Protein AF-A0A1H3Z0U6-F1 (afdb_monomer)

Structure (mmCIF, N/CA/C/O backbone):
data_AF-A0A1H3Z0U6-F1
#
_entry.id   AF-A0A1H3Z0U6-F1
#
loop_
_atom_site.group_PDB
_atom_site.id
_atom_site.type_symbol
_atom_site.label_atom_id
_atom_site.label_alt_id
_atom_site.label_comp_id
_atom_site.label_asym_id
_atom_site.label_entity_id
_atom_site.label_seq_id
_atom_site.pdbx_PDB_ins_code
_atom_site.Cartn_x
_atom_site.Cartn_y
_atom_site.Cartn_z
_atom_site.occupancy
_atom_site.B_iso_or_equiv
_atom_site.auth_seq_id
_atom_site.auth_comp_id
_atom_site.auth_asym_id
_atom_site.auth_atom_id
_atom_site.pdbx_PDB_model_num
ATOM 1 N N . MET A 1 1 ? -14.522 -17.507 18.746 1.00 57.28 1 MET A N 1
ATOM 2 C CA . MET A 1 1 ? -13.670 -16.843 17.729 1.00 57.28 1 MET A CA 1
ATOM 3 C C . MET A 1 1 ? -12.389 -16.374 18.392 1.00 57.28 1 MET A C 1
ATOM 5 O O . MET A 1 1 ? -12.486 -15.753 19.445 1.00 57.28 1 MET A O 1
ATOM 9 N N . SER A 1 2 ? -11.217 -16.691 17.831 1.00 81.62 2 SER A N 1
ATOM 10 C CA . SER A 1 2 ? -9.934 -16.245 18.397 1.00 81.62 2 SER A CA 1
ATOM 11 C C . SER A 1 2 ? -9.850 -14.711 18.426 1.00 81.62 2 SER A C 1
ATOM 13 O O . SER A 1 2 ? -10.485 -14.040 17.610 1.00 81.62 2 SER A O 1
ATOM 15 N N . ALA A 1 3 ? -9.064 -14.151 19.353 1.00 84.81 3 ALA A N 1
ATOM 16 C CA . ALA A 1 3 ? -8.846 -12.702 19.468 1.00 84.81 3 ALA A CA 1
ATOM 17 C C . ALA A 1 3 ? -8.378 -12.065 18.143 1.00 84.81 3 ALA A C 1
ATOM 19 O O . ALA A 1 3 ? -8.681 -10.911 17.857 1.00 84.81 3 ALA A O 1
ATOM 20 N N . PHE A 1 4 ? -7.697 -12.848 17.304 1.00 85.94 4 PHE A N 1
ATOM 21 C CA . PHE A 1 4 ? -7.259 -12.446 15.975 1.00 85.94 4 PHE A CA 1
ATOM 22 C C . PHE A 1 4 ? -8.421 -12.163 15.012 1.00 85.94 4 PHE A C 1
ATOM 24 O O . PHE A 1 4 ? -8.450 -11.096 14.408 1.00 85.94 4 PHE A O 1
ATOM 31 N N . VAL A 1 5 ? -9.406 -13.067 14.904 1.00 88.50 5 VAL A N 1
ATOM 32 C CA . VAL A 1 5 ? -10.572 -12.874 14.014 1.00 88.50 5 VAL A CA 1
ATOM 33 C C . VAL A 1 5 ? -11.355 -11.627 14.428 1.00 88.50 5 VAL A C 1
ATOM 35 O O . VAL A 1 5 ? -11.662 -10.784 13.591 1.00 88.50 5 VAL A O 1
ATOM 38 N N . GLN A 1 6 ? -11.568 -11.446 15.736 1.00 91.56 6 GLN A N 1
ATOM 39 C CA . GLN A 1 6 ? -12.204 -10.239 16.276 1.00 91.56 6 GLN A CA 1
ATOM 40 C C . GLN A 1 6 ? -11.393 -8.971 15.963 1.00 91.56 6 GLN A C 1
ATOM 42 O O . GLN A 1 6 ? -11.965 -7.919 15.689 1.00 91.56 6 GLN A O 1
ATOM 47 N N . GLY A 1 7 ? -10.060 -9.066 15.970 1.00 94.69 7 GLY A N 1
ATOM 48 C CA . GLY A 1 7 ? -9.168 -7.981 15.568 1.00 94.69 7 GLY A CA 1
ATOM 49 C C . GLY A 1 7 ? -9.350 -7.569 14.105 1.00 94.69 7 GLY A C 1
ATOM 50 O O . GLY A 1 7 ? -9.411 -6.374 13.817 1.00 94.69 7 GLY A O 1
ATOM 51 N N . VAL A 1 8 ? -9.499 -8.537 13.192 1.00 95.31 8 VAL A N 1
ATOM 52 C CA . VAL A 1 8 ? -9.777 -8.278 11.768 1.00 95.31 8 VAL A CA 1
ATOM 53 C C . VAL A 1 8 ? -11.141 -7.605 11.593 1.00 95.31 8 VAL A C 1
ATOM 55 O O . VAL A 1 8 ? -11.238 -6.583 10.912 1.00 95.31 8 VAL A O 1
ATOM 58 N N . ASP A 1 9 ? -12.189 -8.106 12.248 1.00 94.62 9 ASP A N 1
ATOM 59 C CA . ASP A 1 9 ? -13.529 -7.514 12.143 1.00 94.62 9 ASP A CA 1
ATOM 60 C C . ASP A 1 9 ? -13.587 -6.105 12.745 1.00 94.62 9 ASP A C 1
ATOM 62 O O . ASP A 1 9 ? -14.192 -5.195 12.164 1.00 94.62 9 ASP A O 1
ATOM 66 N N . ARG A 1 10 ? -12.876 -5.876 13.858 1.00 96.94 10 ARG A N 1
ATOM 67 C CA . ARG A 1 10 ? -12.707 -4.536 14.431 1.00 96.94 10 ARG A CA 1
ATOM 68 C C . ARG A 1 10 ? -11.989 -3.611 13.454 1.00 96.94 10 ARG A C 1
ATOM 70 O O . ARG A 1 10 ? -12.453 -2.493 13.246 1.00 96.94 10 ARG A O 1
ATOM 77 N N . PHE A 1 11 ? -10.905 -4.063 12.824 1.00 97.88 11 PHE A N 1
ATOM 78 C CA . PHE A 1 11 ? -10.184 -3.279 11.820 1.00 97.88 11 PHE A CA 1
ATOM 79 C C . PHE A 1 11 ? -11.102 -2.846 10.666 1.00 97.88 11 PHE A C 1
ATOM 81 O O . PHE A 1 11 ? -11.175 -1.657 10.352 1.00 97.88 11 PHE A O 1
ATOM 88 N N . TYR A 1 12 ? -11.858 -3.772 10.070 1.00 97.75 12 TYR A N 1
ATOM 89 C CA . TYR A 1 12 ? -12.773 -3.425 8.977 1.00 97.75 12 TYR A CA 1
ATOM 90 C C . TYR A 1 12 ? -13.941 -2.542 9.428 1.00 97.75 12 TYR A C 1
ATOM 92 O O . TYR A 1 12 ? -14.348 -1.661 8.674 1.00 97.75 12 TYR A O 1
ATOM 100 N N . SER A 1 13 ? -14.424 -2.688 10.663 1.00 97.62 13 SER A N 1
ATOM 101 C CA . SER A 1 13 ? -15.422 -1.769 11.232 1.00 97.62 13 SER A CA 1
ATOM 102 C C . SER A 1 13 ? -14.883 -0.335 11.345 1.00 97.62 13 SER A C 1
ATOM 104 O O . SER A 1 13 ? -15.598 0.629 11.058 1.00 97.62 13 SER A O 1
ATOM 106 N N . LEU A 1 14 ? -13.603 -0.168 11.701 1.00 98.38 14 LEU A N 1
ATOM 107 C CA . LEU A 1 14 ? -12.944 1.143 11.707 1.00 98.38 14 LEU A CA 1
ATOM 108 C C . LEU A 1 14 ? -12.810 1.718 10.292 1.00 98.38 14 LEU A C 1
ATOM 110 O O . LEU A 1 14 ? -13.073 2.903 10.088 1.00 98.38 14 LEU A O 1
ATOM 114 N N . LEU A 1 15 ? -12.462 0.892 9.302 1.00 97.88 15 LEU A N 1
ATOM 115 C CA . LEU A 1 15 ? -12.400 1.332 7.906 1.00 97.88 15 LEU A CA 1
ATOM 116 C C . LEU A 1 15 ? -13.773 1.688 7.331 1.00 97.88 15 LEU A C 1
ATOM 118 O O . LEU A 1 15 ? -13.874 2.647 6.570 1.00 97.88 15 LEU A O 1
ATOM 122 N N . ALA A 1 16 ? -14.830 0.972 7.717 1.00 97.12 16 ALA A N 1
ATOM 123 C CA . ALA A 1 16 ? -16.195 1.312 7.337 1.00 97.12 16 ALA A CA 1
ATOM 124 C C . ALA A 1 16 ? -16.569 2.706 7.865 1.00 97.12 16 ALA A C 1
ATOM 126 O O . ALA A 1 16 ? -17.015 3.552 7.092 1.00 97.12 16 ALA A O 1
ATOM 127 N N . ARG A 1 17 ? -16.274 2.999 9.141 1.00 96.88 17 ARG A N 1
ATOM 128 C CA . ARG A 1 17 ? -16.434 4.350 9.715 1.00 96.88 17 ARG A CA 1
ATOM 129 C C . ARG A 1 17 ? -15.619 5.391 8.948 1.00 96.88 17 ARG A C 1
ATOM 131 O O . ARG A 1 17 ? -16.163 6.436 8.596 1.00 96.88 17 ARG A O 1
ATOM 138 N N . LEU A 1 18 ? -14.347 5.105 8.664 1.00 95.88 18 LEU A N 1
ATOM 139 C CA . LEU A 1 18 ? -13.466 5.995 7.903 1.00 95.88 18 LEU A CA 1
ATOM 140 C C . LEU A 1 18 ? -14.026 6.290 6.506 1.00 95.88 18 LEU A C 1
ATOM 142 O O . LEU A 1 18 ? -14.014 7.437 6.084 1.00 95.88 18 LEU A O 1
ATOM 146 N N . SER A 1 19 ? -14.575 5.288 5.817 1.00 95.19 19 SER A N 1
ATOM 147 C CA . SER A 1 19 ? -15.094 5.423 4.449 1.00 95.19 19 SER A CA 1
ATOM 148 C C . SER A 1 19 ? -16.272 6.391 4.302 1.00 95.19 19 SER A C 1
ATOM 150 O O . SER A 1 19 ? -16.557 6.830 3.193 1.00 95.19 19 SER A O 1
ATOM 152 N N . THR A 1 20 ? -16.934 6.743 5.410 1.00 94.00 20 THR A N 1
ATOM 153 C CA . THR A 1 20 ? -18.032 7.723 5.418 1.00 94.00 20 THR A CA 1
ATOM 154 C C . THR A 1 20 ? -17.559 9.174 5.335 1.00 94.00 20 THR A C 1
ATOM 156 O O . THR A 1 20 ? -18.377 10.049 5.064 1.00 94.00 20 THR A O 1
ATOM 159 N N . ALA A 1 21 ? -16.270 9.445 5.565 1.00 90.88 21 ALA A N 1
ATOM 160 C CA . ALA A 1 21 ? -15.731 10.799 5.474 1.00 90.88 21 ALA A CA 1
ATOM 161 C C . ALA A 1 21 ? -15.499 11.243 4.016 1.00 90.88 21 ALA A C 1
ATOM 163 O O . ALA A 1 21 ? -15.208 10.412 3.146 1.00 90.88 21 ALA A O 1
ATOM 164 N N . PRO A 1 22 ? -15.584 12.552 3.717 1.00 86.56 22 PRO A N 1
ATOM 165 C CA . PRO A 1 22 ? -15.329 13.081 2.384 1.00 86.56 22 PRO A CA 1
ATOM 166 C C . PRO A 1 22 ? -13.931 12.722 1.862 1.00 86.56 22 PRO A C 1
ATOM 168 O O . PRO A 1 22 ? -12.934 12.740 2.581 1.00 86.56 22 PRO A O 1
ATOM 171 N N . GLY A 1 23 ? -13.841 12.403 0.570 1.00 87.62 23 GLY A N 1
ATOM 172 C CA . GLY A 1 23 ? -12.563 12.100 -0.088 1.00 87.62 23 GLY A CA 1
ATOM 173 C C . GLY A 1 23 ? -12.001 10.705 0.185 1.00 87.62 23 GLY A C 1
ATOM 174 O O . GLY A 1 23 ? -10.919 10.375 -0.308 1.00 87.62 23 GLY A O 1
ATOM 175 N N . GLN A 1 24 ? -12.729 9.878 0.932 1.00 93.56 24 GLN A N 1
ATOM 176 C CA . GLN A 1 24 ? -12.386 8.488 1.206 1.00 93.56 24 GLN A CA 1
ATOM 177 C C . GLN A 1 24 ? -12.965 7.556 0.135 1.00 93.56 24 GLN A C 1
ATOM 179 O O . GLN A 1 24 ? -13.996 7.831 -0.476 1.00 93.56 24 GLN A O 1
ATOM 184 N N . GLY A 1 25 ? -12.281 6.442 -0.131 1.00 93.94 25 GLY A N 1
ATOM 185 C CA . GLY A 1 25 ? -12.789 5.371 -0.995 1.00 93.94 25 GLY A CA 1
ATOM 186 C C . GLY A 1 25 ? -12.836 5.719 -2.487 1.00 93.94 25 GLY A C 1
ATOM 187 O O . GLY A 1 25 ? -13.372 4.946 -3.282 1.00 93.94 25 GLY A O 1
ATOM 188 N N . LEU A 1 26 ? -12.259 6.852 -2.891 1.00 93.88 26 LEU A N 1
ATOM 189 C CA . LEU A 1 26 ? -12.164 7.260 -4.291 1.00 93.88 26 LEU A CA 1
ATOM 190 C C . LEU A 1 26 ? -11.116 6.444 -5.034 1.00 93.88 26 LEU A C 1
ATOM 192 O O . LEU A 1 26 ? -10.138 5.974 -4.443 1.00 93.88 26 LEU A O 1
ATOM 196 N N . ARG A 1 27 ? -11.280 6.324 -6.356 1.00 95.75 27 ARG A N 1
ATOM 197 C CA . ARG A 1 27 ? -10.224 5.760 -7.201 1.00 95.75 27 ARG A CA 1
ATOM 198 C C . ARG A 1 27 ? -8.988 6.644 -7.107 1.00 95.75 27 ARG A C 1
ATOM 200 O O . ARG A 1 27 ? -9.104 7.870 -7.133 1.00 95.75 27 ARG A O 1
ATOM 207 N N . LEU A 1 28 ? -7.799 6.048 -7.076 1.00 94.94 28 LEU A N 1
ATOM 208 C CA . LEU A 1 28 ? -6.553 6.806 -6.937 1.00 94.94 28 LEU A CA 1
ATOM 209 C C . LEU A 1 28 ? -6.411 7.900 -8.004 1.00 94.94 28 LEU A C 1
ATOM 211 O O . LEU A 1 28 ? -5.954 9.003 -7.703 1.00 94.94 28 LEU A O 1
ATOM 215 N N . ARG A 1 29 ? -6.847 7.622 -9.240 1.00 93.00 29 ARG A N 1
ATOM 216 C CA . ARG A 1 29 ? -6.823 8.602 -10.337 1.00 93.00 29 ARG A CA 1
ATOM 217 C C . ARG A 1 29 ? -7.689 9.843 -10.086 1.00 93.00 29 ARG A C 1
ATOM 219 O O . ARG A 1 29 ? -7.383 10.893 -10.625 1.00 93.00 29 ARG A O 1
ATOM 226 N N . GLN A 1 30 ? -8.729 9.729 -9.260 1.00 90.88 30 GLN A N 1
ATOM 227 C CA . GLN A 1 30 ? -9.663 10.813 -8.928 1.00 90.88 30 GLN A CA 1
ATOM 228 C C . GLN A 1 30 ? -9.224 11.610 -7.690 1.00 90.88 30 GLN A C 1
ATOM 230 O O . GLN A 1 30 ? -9.762 12.681 -7.421 1.00 90.88 30 GLN A O 1
ATOM 235 N N . LEU A 1 31 ? -8.256 11.097 -6.921 1.00 82.12 31 LEU A N 1
ATOM 236 C CA . LEU A 1 31 ? -7.893 11.652 -5.617 1.00 82.12 31 LEU A CA 1
ATOM 237 C C . LEU A 1 31 ? -7.212 13.026 -5.722 1.00 82.12 31 LEU A C 1
ATOM 239 O O . LEU A 1 31 ? -7.485 13.913 -4.919 1.00 82.12 31 LEU A O 1
ATOM 243 N N . LYS A 1 32 ? -6.341 13.219 -6.723 1.00 65.25 32 LYS A N 1
ATOM 244 C CA . LYS A 1 32 ? -5.561 14.462 -6.892 1.00 65.25 32 LYS A CA 1
ATOM 245 C C . LYS A 1 32 ? -6.400 15.680 -7.270 1.00 65.25 32 LYS A C 1
ATOM 247 O O . LYS A 1 32 ? -5.943 16.798 -7.078 1.00 65.25 32 LYS A O 1
ATOM 252 N N . GLU A 1 33 ? -7.579 15.468 -7.836 1.00 63.22 33 GLU A N 1
ATOM 253 C CA . GLU A 1 33 ? -8.380 16.548 -8.415 1.00 63.22 33 GLU A CA 1
ATOM 254 C C . GLU A 1 33 ? -9.391 17.130 -7.425 1.00 63.22 33 GLU A C 1
ATOM 256 O O . GLU A 1 33 ? -9.976 18.170 -7.707 1.00 63.22 33 GLU A O 1
ATOM 261 N N . ARG A 1 34 ? -9.627 16.466 -6.284 1.00 61.47 34 ARG A N 1
ATOM 262 C CA . ARG A 1 34 ? -10.831 16.727 -5.483 1.00 61.47 34 ARG A CA 1
ATOM 263 C C . ARG A 1 34 ? -10.606 16.985 -3.991 1.00 61.47 34 ARG A C 1
ATOM 265 O O . ARG A 1 34 ? -11.519 17.504 -3.364 1.00 61.47 34 ARG A O 1
ATOM 272 N N . PHE A 1 35 ? -9.447 16.642 -3.412 1.00 68.50 35 PHE A N 1
ATOM 273 C CA . PHE A 1 35 ? -9.266 16.686 -1.951 1.00 68.50 35 PHE A CA 1
ATOM 274 C C . PHE A 1 35 ? -7.868 17.116 -1.502 1.00 68.50 35 PHE A C 1
ATOM 276 O O . PHE A 1 35 ? -6.858 16.801 -2.136 1.00 68.50 35 PHE A O 1
ATOM 283 N N . VAL A 1 36 ? -7.814 17.786 -0.347 1.00 79.88 36 VAL A N 1
ATOM 284 C CA . VAL A 1 36 ? -6.571 18.074 0.374 1.00 79.88 36 VAL A CA 1
ATOM 285 C C . VAL A 1 36 ? -6.246 16.876 1.260 1.00 79.88 36 VAL A C 1
ATOM 287 O O . VAL A 1 36 ? -6.923 16.617 2.248 1.00 79.88 36 VAL A O 1
ATOM 290 N N . LEU A 1 37 ? -5.210 16.125 0.893 1.00 89.19 37 LEU A N 1
ATOM 291 C CA . LEU A 1 37 ? -4.715 15.016 1.708 1.00 89.19 37 LEU A CA 1
ATOM 292 C C . LEU A 1 37 ? -3.920 15.533 2.913 1.00 89.19 37 LEU A C 1
ATOM 294 O O . LEU A 1 37 ? -3.202 16.532 2.780 1.00 89.19 37 LEU A O 1
ATOM 298 N N . PRO A 1 38 ? -3.931 14.818 4.052 1.00 91.44 38 PRO A N 1
ATOM 299 C CA . PRO A 1 38 ? -3.072 15.161 5.172 1.00 91.44 38 PRO A CA 1
ATOM 300 C C . PRO A 1 38 ? -1.603 15.055 4.756 1.00 91.44 38 PRO A C 1
ATOM 302 O O . PRO A 1 38 ? -1.220 14.270 3.881 1.00 91.44 38 PRO A O 1
ATOM 305 N N . ARG A 1 39 ? -0.734 15.823 5.420 1.00 91.56 39 ARG A N 1
ATOM 306 C CA . ARG A 1 39 ? 0.712 15.800 5.132 1.00 91.56 39 ARG A CA 1
ATOM 307 C C . ARG A 1 39 ? 1.299 14.400 5.322 1.00 91.56 39 ARG A C 1
ATOM 309 O O . ARG A 1 39 ? 2.178 13.982 4.560 1.00 91.56 39 ARG A O 1
ATOM 316 N N . ARG A 1 40 ? 0.833 13.686 6.348 1.00 93.31 40 ARG A N 1
ATOM 317 C CA . ARG A 1 40 ? 1.338 12.378 6.766 1.00 93.31 40 ARG A CA 1
ATOM 318 C C . ARG A 1 40 ? 0.187 11.441 7.138 1.00 93.31 40 ARG A C 1
ATOM 320 O O . ARG A 1 40 ? -0.843 11.894 7.628 1.00 93.31 40 ARG A O 1
ATOM 327 N N . GLY A 1 41 ? 0.350 10.149 6.861 1.00 95.88 41 GLY A N 1
ATOM 328 C CA . GLY A 1 41 ? -0.707 9.170 7.080 1.00 95.88 41 GLY A CA 1
ATOM 329 C C . GLY A 1 41 ? -0.361 7.757 6.618 1.00 95.88 41 GLY A C 1
ATOM 330 O O . GLY A 1 41 ? 0.720 7.506 6.077 1.00 95.88 41 GLY A O 1
ATOM 331 N N . VAL A 1 42 ? -1.303 6.844 6.827 1.00 98.12 42 VAL A N 1
ATOM 332 C CA . VAL A 1 42 ? -1.280 5.471 6.299 1.00 98.12 42 VAL A CA 1
ATOM 333 C C . VAL A 1 42 ? -2.410 5.336 5.283 1.00 98.12 42 VAL A C 1
ATOM 335 O O . VAL A 1 42 ? -3.480 5.908 5.478 1.00 98.12 42 VAL A O 1
ATOM 338 N N . TYR A 1 43 ? -2.169 4.617 4.188 1.00 97.94 43 TYR A N 1
ATOM 339 C CA . TYR A 1 43 ? -3.157 4.373 3.137 1.00 97.94 43 TYR A CA 1
ATOM 340 C C . TYR A 1 43 ? -3.444 2.884 2.954 1.00 97.94 43 TYR A C 1
ATOM 342 O O . TYR A 1 43 ? -2.555 2.039 3.098 1.00 97.94 43 TYR A O 1
ATOM 350 N N . PHE A 1 44 ? -4.682 2.589 2.566 1.00 98.62 44 PHE A N 1
ATOM 351 C CA . PHE A 1 44 ? -5.214 1.247 2.366 1.00 98.62 44 PHE A CA 1
ATOM 352 C C . PHE A 1 44 ? -5.873 1.180 0.987 1.00 98.62 44 PHE A C 1
ATOM 354 O O . PHE A 1 44 ? -6.856 1.876 0.733 1.00 98.62 44 PHE A O 1
ATOM 361 N N . PHE A 1 45 ? -5.327 0.371 0.080 1.00 98.69 45 PHE A N 1
ATOM 362 C CA . PHE A 1 45 ? -5.939 0.145 -1.229 1.00 98.69 45 PHE A CA 1
ATOM 363 C C . PHE A 1 45 ? -6.868 -1.060 -1.206 1.00 98.69 45 PHE A C 1
ATOM 365 O O . PHE A 1 45 ? -6.573 -2.074 -0.572 1.00 98.69 45 PHE A O 1
ATOM 372 N N . MET A 1 46 ? -7.933 -0.956 -1.992 1.00 98.44 46 MET A N 1
ATOM 373 C CA . MET A 1 46 ? -8.842 -2.040 -2.349 1.00 98.44 46 MET A CA 1
ATOM 374 C C . MET A 1 46 ? -8.920 -2.145 -3.872 1.00 98.44 46 MET A C 1
ATOM 376 O O . MET A 1 46 ? -8.891 -1.130 -4.577 1.00 98.44 46 MET A O 1
ATOM 380 N N . GLU A 1 47 ? -9.068 -3.368 -4.368 1.00 97.69 47 GLU A N 1
ATOM 381 C CA . GLU A 1 47 ? -9.290 -3.664 -5.783 1.00 97.69 47 GLU A CA 1
ATOM 382 C C . GLU A 1 47 ? -10.748 -4.062 -6.036 1.00 97.69 47 GLU A C 1
ATOM 384 O O . GLU A 1 47 ? -11.431 -4.603 -5.167 1.00 97.69 47 GLU A O 1
ATOM 389 N N . SER A 1 48 ? -11.245 -3.771 -7.239 1.00 95.38 48 SER A N 1
ATOM 390 C CA . SER A 1 48 ? -12.562 -4.250 -7.663 1.00 95.38 48 SER A CA 1
ATOM 391 C C . SER A 1 48 ? -12.538 -5.775 -7.787 1.00 95.38 48 SER A C 1
ATOM 393 O O . SER A 1 48 ? -11.578 -6.326 -8.317 1.00 95.38 48 SER A O 1
ATOM 395 N N . GLY A 1 49 ? -13.579 -6.448 -7.292 1.00 95.50 49 GLY A N 1
ATOM 396 C CA . GLY A 1 49 ? -13.660 -7.913 -7.290 1.00 95.50 49 GLY A CA 1
ATOM 397 C C . GLY A 1 49 ? -12.997 -8.593 -6.087 1.00 95.50 49 GLY A C 1
ATOM 398 O O . GLY A 1 49 ? -13.186 -9.790 -5.901 1.00 95.50 49 GLY A O 1
ATOM 399 N N . GLU A 1 50 ? -12.280 -7.850 -5.238 1.00 97.69 50 GLU A N 1
ATOM 400 C CA . GLU A 1 50 ? -11.628 -8.398 -4.048 1.00 97.69 50 GLU A CA 1
ATOM 401 C C . GLU A 1 50 ? -12.458 -8.130 -2.787 1.00 97.69 50 GLU A C 1
ATOM 403 O O . GLU A 1 50 ? -12.490 -7.012 -2.266 1.00 97.69 50 GLU A O 1
ATOM 408 N N . PHE A 1 51 ? -13.096 -9.179 -2.270 1.00 96.38 51 PHE A N 1
ATOM 409 C CA . PHE A 1 51 ? -13.972 -9.140 -1.097 1.00 96.38 51 PHE A CA 1
ATOM 410 C C . PHE A 1 51 ? -13.457 -10.045 0.020 1.00 96.38 51 PHE A C 1
ATOM 412 O O . PHE A 1 51 ? -12.666 -10.957 -0.223 1.00 96.38 51 PHE A O 1
ATOM 419 N N . ARG A 1 52 ? -13.886 -9.772 1.252 1.00 94.56 52 ARG A N 1
ATOM 420 C CA . ARG A 1 52 ? -13.624 -10.645 2.398 1.00 94.56 52 ARG A CA 1
ATOM 421 C C . ARG A 1 52 ? -14.373 -11.966 2.235 1.00 94.56 52 ARG A C 1
ATOM 423 O O . ARG A 1 52 ? -15.484 -11.977 1.711 1.00 94.56 52 ARG A O 1
ATOM 430 N N . VAL A 1 53 ? -13.807 -13.073 2.716 1.00 90.62 53 VAL A N 1
ATOM 431 C CA . VAL A 1 53 ? -14.496 -14.382 2.634 1.00 90.62 53 VAL A CA 1
ATOM 432 C C . VAL A 1 53 ? -15.589 -14.473 3.690 1.00 90.62 53 VAL A C 1
ATOM 434 O O . VAL A 1 53 ? -16.673 -14.981 3.421 1.00 90.62 53 VAL A O 1
ATOM 437 N N . THR A 1 54 ? -15.315 -13.961 4.891 1.00 85.56 54 THR A N 1
ATOM 438 C CA . THR A 1 54 ? -16.271 -13.988 6.006 1.00 85.56 54 THR A CA 1
ATOM 439 C C . THR A 1 54 ? -17.397 -12.962 5.852 1.00 85.56 54 THR A C 1
ATOM 441 O O . THR A 1 54 ? -18.455 -13.150 6.442 1.00 85.56 54 THR A O 1
ATOM 444 N N . HIS A 1 55 ? -17.182 -11.916 5.044 1.00 90.00 55 HIS A N 1
ATOM 445 C CA . HIS A 1 55 ? -18.125 -10.820 4.781 1.00 90.00 55 HIS A CA 1
ATOM 446 C C . HIS A 1 55 ? -18.078 -10.396 3.297 1.00 90.00 55 HIS A C 1
ATOM 448 O O . HIS A 1 55 ? -17.416 -9.406 2.966 1.00 90.00 55 HIS A O 1
ATOM 454 N N . PRO A 1 56 ? -18.727 -11.142 2.381 1.00 92.00 56 PRO A N 1
ATOM 455 C CA . PRO A 1 56 ? -18.614 -10.940 0.929 1.00 92.00 56 PRO A CA 1
ATOM 456 C C . PRO A 1 56 ? -19.070 -9.568 0.406 1.00 92.00 56 PRO A C 1
ATOM 458 O O . PRO A 1 56 ? -18.771 -9.205 -0.729 1.00 92.00 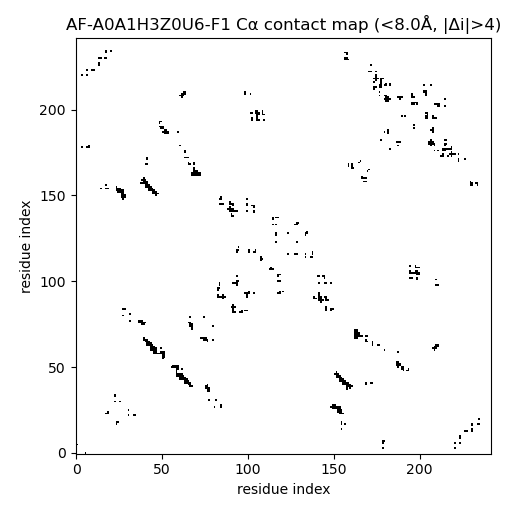56 PRO A O 1
ATOM 461 N N . GLU A 1 57 ? -19.781 -8.789 1.213 1.00 92.62 57 GLU A N 1
ATOM 462 C CA . GLU A 1 57 ? -20.181 -7.411 0.931 1.00 92.62 57 GLU A CA 1
ATOM 463 C C . GLU A 1 57 ? -19.058 -6.386 1.176 1.00 92.62 57 GLU A C 1
ATOM 465 O O . GLU A 1 57 ? -19.094 -5.271 0.646 1.00 92.62 57 GLU A O 1
ATOM 470 N N . ILE A 1 58 ? -18.038 -6.752 1.959 1.00 94.94 58 ILE A N 1
ATOM 471 C CA . ILE A 1 58 ? -16.932 -5.876 2.347 1.00 94.94 58 ILE A CA 1
ATOM 472 C C . ILE A 1 58 ? -15.738 -6.127 1.427 1.00 94.94 58 ILE A C 1
ATOM 474 O O . ILE A 1 58 ? -15.226 -7.242 1.330 1.00 94.94 58 ILE A O 1
ATOM 478 N N . ARG A 1 59 ? -15.235 -5.071 0.776 1.00 96.38 59 ARG A N 1
ATOM 479 C CA . ARG A 1 59 ? -13.996 -5.163 -0.012 1.00 96.38 59 ARG A CA 1
ATOM 480 C C . ARG A 1 59 ? -12.800 -5.384 0.905 1.00 96.38 59 ARG A C 1
ATOM 482 O O . ARG A 1 59 ? -12.634 -4.662 1.889 1.00 96.38 59 ARG A O 1
ATOM 489 N N . ARG A 1 60 ? -11.936 -6.334 0.554 1.00 97.44 60 ARG A N 1
ATOM 490 C CA . ARG A 1 60 ? -10.713 -6.590 1.322 1.00 97.44 60 ARG A CA 1
ATOM 491 C C . ARG A 1 60 ? -9.619 -5.586 0.965 1.00 97.44 60 ARG A C 1
ATOM 493 O O . ARG A 1 60 ? -9.523 -5.111 -0.170 1.00 97.44 60 ARG A O 1
ATOM 500 N N . ILE A 1 61 ? -8.753 -5.297 1.929 1.00 98.19 61 ILE A N 1
ATOM 501 C CA . ILE A 1 61 ? -7.544 -4.515 1.675 1.00 98.19 61 ILE A CA 1
ATOM 502 C C . ILE A 1 61 ? -6.524 -5.378 0.928 1.00 98.19 61 ILE A C 1
ATOM 504 O O . ILE A 1 61 ? -6.278 -6.524 1.293 1.00 98.19 61 ILE A O 1
ATOM 508 N N . VAL A 1 62 ? -5.912 -4.809 -0.112 1.00 98.44 62 VAL A N 1
ATOM 509 C CA . VAL A 1 62 ? -4.907 -5.483 -0.953 1.00 98.44 62 VAL A CA 1
ATOM 510 C C . VAL A 1 62 ? -3.515 -4.863 -0.841 1.00 98.44 62 VAL A C 1
ATOM 512 O O . VAL A 1 62 ? -2.538 -5.468 -1.266 1.00 98.44 62 VAL A O 1
ATOM 515 N N . ARG A 1 63 ? -3.377 -3.649 -0.294 1.00 98.50 63 ARG A N 1
ATOM 516 C CA . ARG A 1 63 ? -2.080 -2.975 -0.088 1.00 98.50 63 ARG A CA 1
ATOM 517 C C . ARG A 1 63 ? -2.197 -1.976 1.056 1.00 98.50 63 ARG A C 1
ATOM 519 O O . ARG A 1 63 ? -3.088 -1.132 1.033 1.00 98.50 63 ARG A O 1
ATOM 526 N N . ILE A 1 64 ? -1.246 -2.015 1.988 1.00 98.56 64 ILE A N 1
ATOM 527 C CA . ILE A 1 64 ? -1.168 -1.077 3.119 1.00 98.56 64 ILE A CA 1
ATOM 528 C C . ILE A 1 64 ? 0.175 -0.394 3.136 1.00 98.56 64 ILE A C 1
ATOM 530 O O . ILE A 1 64 ? 1.191 -1.075 3.289 1.00 98.56 64 ILE A O 1
ATOM 534 N N . GLY A 1 65 ? 0.208 0.924 2.985 1.00 97.19 65 GLY A N 1
ATOM 535 C CA . GLY A 1 65 ? 1.474 1.629 2.922 1.00 97.19 65 GLY A CA 1
ATOM 536 C C . GLY A 1 65 ? 1.523 2.940 3.679 1.00 97.19 65 GLY A C 1
ATOM 537 O O . GLY A 1 65 ? 0.508 3.555 3.992 1.00 97.19 65 GLY A O 1
ATOM 538 N N . THR A 1 66 ? 2.748 3.387 3.922 1.00 94.31 66 THR A N 1
ATOM 539 C CA . THR A 1 66 ? 3.028 4.715 4.467 1.00 94.31 66 THR A CA 1
ATOM 540 C C . THR A 1 66 ? 4.209 5.389 3.748 1.00 94.31 66 THR A C 1
ATOM 542 O O . THR A 1 66 ? 4.649 4.946 2.677 1.00 94.31 66 THR A O 1
ATOM 545 N N . HIS A 1 67 ? 4.698 6.500 4.297 1.00 90.69 67 HIS A N 1
ATOM 546 C CA . HIS A 1 67 ? 5.846 7.273 3.824 1.00 90.69 67 HIS A CA 1
ATOM 547 C C . HIS A 1 67 ? 6.590 7.933 4.991 1.00 90.69 67 HIS A C 1
ATOM 549 O O . HIS A 1 67 ? 6.138 7.924 6.137 1.00 90.69 67 HIS A O 1
ATOM 555 N N . ALA A 1 68 ? 7.745 8.530 4.677 1.00 80.94 68 ALA A N 1
ATOM 556 C CA . ALA A 1 68 ? 8.578 9.250 5.639 1.00 80.94 68 ALA A CA 1
ATOM 557 C C . ALA A 1 68 ? 8.964 8.406 6.876 1.00 80.94 68 ALA A C 1
ATOM 559 O O . ALA A 1 68 ? 8.937 8.886 8.005 1.00 80.94 68 ALA A O 1
ATOM 560 N N . VAL A 1 69 ? 9.329 7.137 6.655 1.00 77.56 69 VAL A N 1
ATOM 561 C CA . VAL A 1 69 ? 9.785 6.195 7.705 1.00 77.56 69 VAL A CA 1
ATOM 562 C C . VAL A 1 69 ? 11.295 6.257 7.965 1.00 77.56 69 VAL A C 1
ATOM 564 O O . VAL A 1 69 ? 11.845 5.448 8.703 1.00 77.56 69 VAL A O 1
ATOM 567 N N . SER A 1 70 ? 11.978 7.227 7.363 1.00 75.44 70 SER A N 1
ATOM 568 C CA . SER A 1 70 ? 13.387 7.538 7.616 1.00 75.44 70 SER A CA 1
ATOM 569 C C . SER A 1 70 ? 13.484 8.911 8.274 1.00 75.44 70 SER A C 1
ATOM 571 O O . SER A 1 70 ? 12.720 9.817 7.919 1.00 75.44 70 SER A O 1
ATOM 573 N N . ALA A 1 71 ? 14.420 9.062 9.214 1.00 77.31 71 ALA A N 1
ATOM 574 C CA . ALA A 1 71 ? 14.650 10.322 9.917 1.00 77.31 71 ALA A CA 1
ATOM 575 C C . ALA A 1 71 ? 14.918 11.467 8.923 1.00 77.31 71 ALA A C 1
ATOM 577 O O . ALA A 1 71 ? 15.605 11.284 7.917 1.00 77.31 71 ALA A O 1
ATOM 578 N N . GLY A 1 72 ? 14.326 12.638 9.176 1.00 78.38 72 GLY A N 1
ATOM 579 C CA . GLY A 1 72 ? 14.485 13.827 8.328 1.00 78.38 72 GLY A CA 1
ATOM 580 C C . GLY A 1 72 ? 13.751 13.789 6.979 1.00 78.38 72 GLY A C 1
ATOM 581 O O . GLY A 1 72 ? 13.901 14.710 6.173 1.00 78.38 72 GLY A O 1
ATOM 582 N N . SER A 1 73 ? 12.942 12.760 6.696 1.00 80.25 73 SER A N 1
ATOM 583 C CA . SER A 1 73 ? 12.202 12.685 5.433 1.00 80.25 73 SER A CA 1
ATOM 584 C C . SER A 1 73 ? 11.161 13.802 5.301 1.00 80.25 73 SER A C 1
ATOM 586 O O . SER A 1 73 ? 10.282 13.968 6.145 1.00 80.25 73 SER A O 1
ATOM 588 N N . LYS A 1 74 ? 11.210 14.523 4.176 1.00 85.44 74 LYS A N 1
ATOM 589 C CA . LYS A 1 74 ? 10.240 15.572 3.807 1.00 85.44 74 LYS A CA 1
ATOM 590 C C . LYS A 1 74 ? 9.089 15.057 2.930 1.00 85.44 74 LYS A C 1
ATOM 592 O O . LYS A 1 74 ? 8.318 15.852 2.401 1.00 85.44 74 LYS A O 1
ATOM 597 N N . SER A 1 75 ? 8.992 13.740 2.728 1.00 86.81 75 SER A N 1
ATOM 598 C CA . SER A 1 75 ? 7.966 13.142 1.869 1.00 86.81 75 SER A CA 1
ATOM 599 C C . SER A 1 75 ? 6.557 13.409 2.418 1.00 86.81 75 SER A C 1
ATOM 601 O O . SER A 1 75 ? 6.340 13.358 3.628 1.00 86.81 75 SER A O 1
ATOM 603 N N . LEU A 1 76 ? 5.605 13.676 1.521 1.00 91.75 76 LEU A N 1
ATOM 604 C CA . LEU A 1 76 ? 4.191 13.904 1.835 1.00 91.75 76 LEU A CA 1
ATOM 605 C C . LEU A 1 76 ? 3.326 12.741 1.335 1.00 91.75 76 LEU A C 1
ATOM 607 O O . LEU A 1 76 ? 3.666 12.108 0.330 1.00 91.75 76 LEU A O 1
ATOM 611 N N . LEU A 1 77 ? 2.166 12.526 1.965 1.00 93.44 77 LEU A N 1
ATOM 612 C CA . LEU A 1 77 ? 1.225 11.468 1.573 1.00 93.44 77 LEU A CA 1
ATOM 613 C C . LEU A 1 77 ? 0.798 11.618 0.110 1.00 93.44 77 LEU A C 1
ATOM 615 O O . LEU A 1 77 ? 0.900 10.675 -0.673 1.00 93.44 77 LEU A O 1
ATOM 619 N N . GLY A 1 78 ? 0.388 12.828 -0.280 1.00 92.62 78 GLY A N 1
ATOM 620 C CA . GLY A 1 78 ? -0.026 13.120 -1.652 1.00 92.62 78 GLY A CA 1
ATOM 621 C C . GLY A 1 78 ? 1.087 12.893 -2.678 1.00 92.62 78 GLY A C 1
ATOM 622 O O . GLY A 1 78 ? 0.829 12.374 -3.764 1.00 92.62 78 GLY A O 1
ATOM 623 N N . ALA A 1 79 ? 2.342 13.193 -2.324 1.00 91.19 79 ALA A N 1
ATOM 624 C CA . ALA A 1 79 ? 3.489 12.898 -3.182 1.00 91.19 79 ALA A CA 1
ATOM 625 C C . ALA A 1 79 ? 3.691 11.382 -3.337 1.00 91.19 79 ALA A C 1
ATOM 627 O O . ALA A 1 79 ? 3.925 10.901 -4.447 1.00 91.19 79 ALA A O 1
ATOM 628 N N . ARG A 1 80 ? 3.537 10.612 -2.251 1.00 94.00 80 ARG A N 1
ATOM 629 C CA . ARG A 1 80 ? 3.653 9.149 -2.283 1.00 94.00 80 ARG A CA 1
ATOM 630 C C . ARG A 1 80 ? 2.550 8.495 -3.115 1.00 94.00 80 ARG A C 1
ATOM 632 O O . ARG A 1 80 ? 2.855 7.694 -3.995 1.00 94.00 80 ARG A O 1
ATOM 639 N N . LEU A 1 81 ? 1.291 8.860 -2.881 1.00 94.56 81 LEU A N 1
ATOM 640 C CA . LEU A 1 81 ? 0.150 8.385 -3.670 1.00 94.56 81 LEU A CA 1
ATOM 641 C C . LEU A 1 81 ? 0.275 8.807 -5.140 1.00 94.56 81 LEU A C 1
ATOM 643 O O . LEU A 1 81 ? 0.010 8.017 -6.044 1.00 94.56 81 LEU A O 1
ATOM 647 N N . GLY A 1 82 ? 0.787 10.013 -5.395 1.00 92.75 82 GLY A N 1
ATOM 648 C CA . GLY A 1 82 ? 1.104 10.476 -6.739 1.00 92.75 82 GLY A CA 1
ATOM 649 C C . GLY A 1 82 ? 2.176 9.647 -7.443 1.00 92.75 82 GLY A C 1
ATOM 650 O O . GLY A 1 82 ? 2.026 9.372 -8.630 1.00 92.75 82 GLY A O 1
ATOM 651 N N . ALA A 1 83 ? 3.212 9.209 -6.726 1.00 92.81 83 ALA A N 1
ATOM 652 C CA . ALA A 1 83 ? 4.230 8.308 -7.264 1.00 92.81 83 ALA A CA 1
ATOM 653 C C . ALA A 1 83 ? 3.672 6.906 -7.575 1.00 92.81 83 ALA A C 1
ATOM 655 O O . ALA A 1 83 ? 4.167 6.240 -8.482 1.00 92.81 83 ALA A O 1
ATOM 656 N N . HIS A 1 84 ? 2.640 6.452 -6.853 1.00 94.69 84 HIS A N 1
ATOM 657 C CA . HIS A 1 84 ? 1.922 5.220 -7.190 1.00 94.69 84 HIS A CA 1
ATOM 658 C C . HIS A 1 84 ? 1.067 5.375 -8.446 1.00 94.69 84 HIS A C 1
ATOM 660 O O . HIS A 1 84 ? 1.141 4.506 -9.310 1.00 94.69 84 HIS A O 1
ATOM 666 N N . LEU A 1 85 ? 0.326 6.480 -8.576 1.00 93.19 85 LEU A N 1
ATOM 667 C CA . LEU A 1 85 ? -0.524 6.749 -9.740 1.00 93.19 85 LEU A CA 1
ATOM 668 C C . LEU A 1 85 ? 0.285 6.875 -11.037 1.00 93.19 85 LEU A C 1
ATOM 670 O O . LEU A 1 85 ? -0.122 6.340 -12.061 1.00 93.19 85 LEU A O 1
ATOM 674 N N . GLY A 1 86 ? 1.438 7.544 -10.978 1.00 92.31 86 GLY A N 1
ATOM 675 C CA . GLY A 1 86 ? 2.238 7.854 -12.159 1.00 92.31 86 GLY A CA 1
ATOM 676 C C . GLY A 1 86 ? 1.948 9.245 -12.734 1.00 92.31 86 GLY A C 1
ATOM 677 O O . GLY A 1 86 ? 1.455 10.143 -12.039 1.00 92.31 86 GLY A O 1
ATOM 678 N N . THR A 1 87 ? 2.324 9.448 -13.995 1.00 90.06 87 THR A N 1
ATOM 679 C CA . THR A 1 87 ? 2.184 10.726 -14.711 1.00 90.06 87 THR A CA 1
ATOM 680 C C . THR A 1 87 ? 0.810 10.851 -15.376 1.00 90.06 87 THR A C 1
ATOM 682 O O . THR A 1 87 ? 0.100 9.865 -15.559 1.00 90.06 87 THR A O 1
ATOM 685 N N . ARG A 1 88 ? 0.434 12.070 -15.793 1.00 82.88 88 ARG A N 1
ATOM 686 C CA . ARG A 1 88 ? -0.843 12.314 -16.498 1.00 82.88 88 ARG A CA 1
ATOM 687 C C . ARG A 1 88 ? -0.955 11.568 -17.833 1.00 82.88 88 ARG A C 1
ATOM 689 O O . ARG A 1 88 ? -2.054 11.245 -18.252 1.00 82.88 88 ARG A O 1
ATOM 696 N N . THR A 1 89 ? 0.173 11.273 -18.478 1.00 85.38 89 THR A N 1
ATOM 697 C CA . THR A 1 89 ? 0.240 10.499 -19.730 1.00 85.38 89 THR A CA 1
ATOM 698 C C . THR A 1 89 ? 0.260 8.983 -19.494 1.00 85.38 89 THR A C 1
ATOM 700 O O . THR A 1 89 ? 0.484 8.211 -20.422 1.00 85.38 89 THR A O 1
ATOM 703 N N . GLY A 1 90 ? 0.060 8.541 -18.246 1.00 85.19 90 GLY A N 1
ATOM 704 C CA . GLY A 1 90 ? 0.046 7.134 -17.854 1.00 85.19 90 GLY A CA 1
ATOM 705 C C . GLY A 1 90 ? 1.428 6.543 -17.569 1.00 85.19 90 GLY A C 1
ATOM 706 O O . GLY A 1 90 ? 1.508 5.407 -17.123 1.00 85.19 90 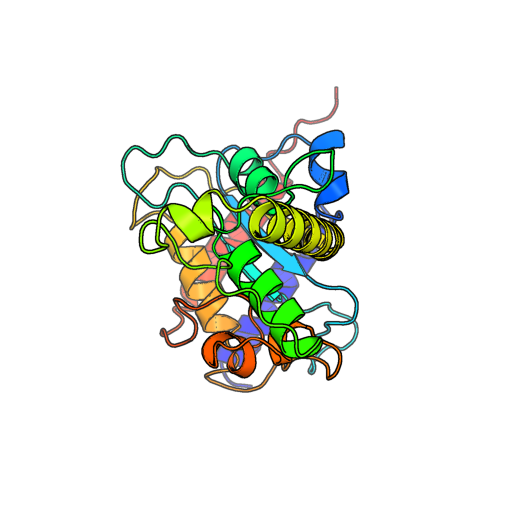GLY A O 1
ATOM 707 N N . GLY A 1 91 ? 2.523 7.281 -17.749 1.00 91.06 91 GLY A N 1
ATOM 708 C CA . GLY A 1 91 ? 3.864 6.813 -17.383 1.00 91.06 91 GLY A CA 1
ATOM 709 C C . GLY A 1 91 ? 4.038 6.602 -15.874 1.00 91.06 91 GLY A C 1
ATOM 710 O O . GLY A 1 91 ? 3.171 6.939 -15.067 1.00 91.06 91 GLY A O 1
ATOM 711 N N . GLY A 1 92 ? 5.188 6.079 -15.464 1.00 92.75 92 GLY A N 1
ATOM 712 C CA . GLY A 1 92 ? 5.475 5.824 -14.058 1.00 92.75 92 GLY A CA 1
ATOM 713 C C . GLY A 1 92 ? 6.945 5.568 -13.783 1.00 92.75 92 GLY A C 1
ATOM 714 O O . GLY A 1 92 ? 7.797 5.768 -14.643 1.00 92.75 92 GLY A O 1
ATOM 715 N N . ASN A 1 93 ? 7.232 5.176 -12.545 1.00 92.81 93 ASN A N 1
ATOM 716 C CA . ASN A 1 93 ? 8.586 4.874 -12.106 1.00 92.81 93 ASN A CA 1
ATOM 717 C C . ASN A 1 93 ? 8.574 3.674 -11.153 1.00 92.81 93 ASN A C 1
ATOM 719 O O . ASN A 1 93 ? 8.511 3.832 -9.930 1.00 92.81 93 ASN A O 1
ATOM 723 N N . HIS A 1 94 ? 8.639 2.469 -11.712 1.00 93.62 94 HIS A N 1
ATOM 724 C CA . HIS A 1 94 ? 8.742 1.227 -10.953 1.00 93.62 94 HIS A CA 1
ATOM 725 C C . HIS A 1 94 ? 10.008 1.168 -10.100 1.00 93.62 94 HIS A C 1
ATOM 727 O O . HIS A 1 94 ? 9.979 0.616 -9.002 1.00 93.62 94 HIS A O 1
ATOM 733 N N . ARG A 1 95 ? 11.101 1.803 -10.543 1.00 90.00 95 ARG A N 1
ATOM 734 C CA . ARG A 1 95 ? 12.368 1.856 -9.797 1.00 90.00 95 ARG A CA 1
ATOM 735 C C . ARG A 1 95 ? 12.237 2.677 -8.509 1.00 90.00 95 ARG A C 1
ATOM 737 O O . ARG A 1 95 ? 12.862 2.353 -7.508 1.00 90.00 95 ARG A O 1
ATOM 744 N N . GLY A 1 96 ? 11.381 3.700 -8.505 1.00 89.31 96 GLY A N 1
ATOM 745 C CA . GLY A 1 96 ? 11.052 4.508 -7.323 1.00 89.31 96 GLY A CA 1
ATOM 746 C C . GLY A 1 96 ? 9.852 3.999 -6.512 1.00 89.31 96 GLY A C 1
ATOM 747 O O . GLY A 1 96 ? 9.532 4.558 -5.459 1.00 89.31 96 GLY A O 1
ATOM 748 N N . SER A 1 97 ? 9.158 2.961 -6.987 1.00 93.31 97 SER A N 1
ATOM 749 C CA . SER A 1 97 ? 7.901 2.495 -6.405 1.00 93.31 97 SER A CA 1
ATOM 750 C C . SER A 1 97 ? 7.792 0.977 -6.452 1.00 93.31 97 SER A C 1
ATOM 752 O O . SER A 1 97 ? 7.335 0.393 -7.432 1.00 93.31 97 SER A O 1
ATOM 754 N N . ILE A 1 98 ? 8.130 0.338 -5.330 1.00 93.94 98 ILE A N 1
ATOM 755 C CA . ILE A 1 98 ? 8.063 -1.122 -5.181 1.00 93.94 98 ILE A CA 1
ATOM 756 C C . ILE A 1 98 ? 6.673 -1.696 -5.500 1.00 93.94 98 ILE A C 1
ATOM 758 O O . ILE A 1 98 ? 6.544 -2.801 -6.013 1.00 93.94 98 ILE A O 1
ATOM 762 N N . PHE A 1 99 ? 5.616 -0.920 -5.254 1.00 97.69 99 PHE A N 1
ATOM 763 C CA . PHE A 1 99 ? 4.265 -1.341 -5.594 1.00 97.69 99 PHE A CA 1
ATOM 764 C C . PHE A 1 99 ? 4.081 -1.452 -7.115 1.00 97.69 99 PHE A C 1
ATOM 766 O O . PHE A 1 99 ? 3.621 -2.478 -7.605 1.00 97.69 99 PHE A O 1
ATOM 773 N N . ARG A 1 100 ? 4.532 -0.438 -7.867 1.00 97.94 100 ARG A N 1
ATOM 774 C CA . ARG A 1 100 ? 4.509 -0.458 -9.337 1.00 97.94 100 ARG A CA 1
ATOM 775 C C . ARG A 1 100 ? 5.360 -1.593 -9.889 1.00 97.94 100 ARG A C 1
ATOM 777 O O . ARG A 1 100 ? 4.915 -2.291 -10.793 1.00 97.94 100 ARG A O 1
ATOM 784 N N . LEU A 1 101 ? 6.538 -1.812 -9.300 1.00 97.31 101 LEU A N 1
ATOM 785 C CA . LEU A 1 101 ? 7.408 -2.930 -9.649 1.00 97.31 101 LEU A CA 1
ATOM 786 C C . LEU A 1 101 ? 6.665 -4.268 -9.587 1.00 97.31 101 LEU A C 1
ATOM 788 O O . LEU A 1 101 ? 6.702 -5.030 -10.553 1.00 97.31 101 LEU A O 1
ATOM 792 N N . HIS A 1 102 ? 5.991 -4.546 -8.470 1.00 98.38 102 HIS A N 1
ATOM 793 C CA . HIS A 1 102 ? 5.292 -5.812 -8.267 1.00 98.38 102 HIS A CA 1
ATOM 794 C C . HIS A 1 102 ? 4.073 -5.974 -9.171 1.00 98.38 102 HIS A C 1
ATOM 796 O O . HIS A 1 102 ? 3.898 -7.049 -9.740 1.00 98.38 102 HIS A O 1
ATOM 802 N N . VAL A 1 103 ? 3.283 -4.914 -9.366 1.00 98.62 103 VAL A N 1
ATOM 803 C CA . VAL A 1 103 ? 2.152 -4.941 -10.305 1.00 98.62 103 VAL A CA 1
ATOM 804 C C . VAL A 1 103 ? 2.641 -5.233 -11.725 1.00 98.62 103 VAL A C 1
ATOM 806 O O . VAL A 1 103 ? 2.102 -6.115 -12.385 1.00 98.62 103 VAL A O 1
ATOM 809 N N . GLY A 1 104 ? 3.699 -4.558 -12.189 1.00 98.38 104 GLY A N 1
ATOM 810 C CA . GLY A 1 104 ? 4.250 -4.800 -13.526 1.00 98.38 104 GLY A CA 1
ATOM 811 C C . GLY A 1 104 ? 4.824 -6.205 -13.691 1.00 98.38 104 GLY A C 1
ATOM 812 O O . GLY A 1 104 ? 4.578 -6.850 -14.705 1.00 98.38 104 GLY A O 1
ATOM 813 N N . ALA A 1 105 ? 5.509 -6.724 -12.669 1.00 98.31 105 ALA A N 1
ATOM 814 C CA . ALA A 1 105 ? 6.030 -8.088 -12.691 1.00 98.31 105 ALA A CA 1
ATOM 815 C C . ALA A 1 105 ? 4.905 -9.137 -12.751 1.00 98.31 105 ALA A C 1
ATOM 817 O O . ALA A 1 105 ? 5.032 -10.132 -13.459 1.00 98.31 105 ALA A O 1
ATOM 818 N N . ALA A 1 106 ? 3.790 -8.903 -12.052 1.00 98.56 106 ALA A N 1
ATOM 819 C CA . ALA A 1 106 ? 2.619 -9.772 -12.119 1.00 98.56 106 ALA A CA 1
ATOM 820 C C . ALA A 1 106 ? 1.907 -9.698 -13.482 1.00 98.56 106 ALA A C 1
ATOM 822 O O . ALA A 1 106 ? 1.462 -10.726 -13.982 1.00 98.56 106 ALA A O 1
ATOM 823 N N . LEU A 1 107 ? 1.830 -8.514 -14.108 1.00 98.69 107 LEU A N 1
ATOM 824 C CA . LEU A 1 107 ? 1.293 -8.362 -15.470 1.00 98.69 107 LEU A CA 1
ATOM 825 C C . LEU A 1 107 ? 2.120 -9.152 -16.490 1.00 98.69 107 LEU A C 1
ATOM 827 O O . LEU A 1 107 ? 1.547 -9.881 -17.293 1.00 98.69 107 LEU A O 1
ATOM 831 N N . LEU A 1 108 ? 3.450 -9.036 -16.428 1.00 98.38 108 LEU A N 1
ATOM 832 C CA . LEU A 1 108 ? 4.363 -9.793 -17.289 1.00 98.38 108 LEU A CA 1
ATOM 833 C C . LEU A 1 108 ? 4.166 -11.303 -17.121 1.00 98.38 108 LEU A C 1
ATOM 835 O O . LEU A 1 108 ? 3.967 -12.009 -18.105 1.00 98.38 108 LEU A O 1
ATOM 839 N N . ALA A 1 109 ? 4.150 -11.783 -15.875 1.00 98.12 109 ALA A N 1
ATOM 840 C CA . ALA A 1 109 ? 3.979 -13.200 -15.572 1.00 98.12 109 ALA A CA 1
ATOM 841 C C . ALA A 1 109 ? 2.619 -13.749 -16.035 1.00 98.12 109 ALA A C 1
ATOM 843 O O . ALA A 1 109 ? 2.567 -14.823 -16.627 1.00 98.12 109 ALA A O 1
ATOM 844 N N . ARG A 1 110 ? 1.527 -13.005 -15.812 1.00 98.19 110 ARG A N 1
ATOM 845 C CA . ARG A 1 110 ? 0.180 -13.378 -16.270 1.00 98.19 110 ARG A CA 1
ATOM 846 C C . ARG A 1 110 ? 0.111 -13.523 -17.788 1.00 98.19 110 ARG A C 1
ATOM 848 O O . ARG A 1 110 ? -0.538 -14.436 -18.284 1.00 98.19 110 ARG A O 1
ATOM 855 N N . ASP A 1 111 ? 0.759 -12.612 -18.506 1.00 98.06 111 ASP A N 1
ATOM 856 C CA . ASP A 1 111 ? 0.709 -12.565 -19.967 1.00 98.06 111 ASP A CA 1
ATOM 857 C C . ASP A 1 111 ? 1.763 -13.470 -20.635 1.00 98.06 111 ASP A C 1
ATOM 859 O O . ASP A 1 111 ? 1.836 -13.515 -21.860 1.00 98.06 111 ASP A O 1
ATOM 863 N N . GLY A 1 112 ? 2.611 -14.158 -19.859 1.00 96.94 112 GLY A N 1
ATOM 864 C CA . GLY A 1 112 ? 3.718 -14.957 -20.395 1.00 96.94 112 GLY A CA 1
ATOM 865 C C . GLY A 1 112 ? 4.806 -14.121 -21.082 1.00 96.94 112 GLY A C 1
ATOM 866 O O . GLY A 1 112 ? 5.511 -14.621 -21.957 1.00 96.94 112 GLY A O 1
ATOM 867 N N . LEU A 1 113 ? 4.941 -12.844 -20.712 1.00 95.56 113 LEU A N 1
ATOM 868 C CA . LEU A 1 113 ? 5.892 -11.904 -21.303 1.00 95.56 113 LEU A CA 1
ATOM 869 C C . LEU A 1 113 ? 7.150 -11.767 -20.439 1.00 95.56 113 LEU A C 1
ATOM 871 O O . LEU A 1 113 ? 7.093 -11.802 -19.211 1.00 95.56 113 LEU A O 1
ATOM 875 N N . SER A 1 114 ? 8.290 -11.527 -21.087 1.00 91.06 114 SER A N 1
ATOM 876 C CA . SER A 1 114 ? 9.554 -11.214 -20.417 1.00 91.06 114 SER A CA 1
ATOM 877 C C . SER A 1 114 ? 10.037 -9.828 -20.822 1.00 91.06 114 SER A C 1
ATOM 879 O O . SER A 1 114 ? 10.130 -9.512 -22.007 1.00 91.06 114 SER A O 1
ATOM 881 N N . LEU A 1 115 ? 10.367 -9.007 -19.826 1.00 91.88 115 LEU A N 1
ATOM 882 C CA . LEU A 1 115 ? 11.013 -7.714 -20.014 1.00 91.88 115 LEU A CA 1
ATOM 883 C C . LEU A 1 115 ? 12.230 -7.649 -19.082 1.00 91.88 115 LEU A C 1
ATOM 885 O O . LEU A 1 115 ? 12.087 -7.227 -17.934 1.00 91.88 115 LEU A O 1
ATOM 889 N N . PRO A 1 116 ? 13.423 -8.077 -19.541 1.00 87.81 116 PRO A N 1
ATOM 890 C CA . PRO A 1 116 ? 14.615 -8.198 -18.694 1.00 87.81 116 PRO A CA 1
ATOM 891 C C . PRO A 1 116 ? 15.056 -6.898 -18.013 1.00 87.81 116 PRO A C 1
ATOM 893 O O . PRO A 1 116 ? 15.792 -6.929 -17.032 1.00 87.81 116 PRO A O 1
ATOM 896 N N . SER A 1 117 ? 14.624 -5.748 -18.531 1.00 88.81 117 SER A N 1
ATOM 897 C CA . SER A 1 117 ? 14.923 -4.441 -17.956 1.00 88.81 117 SER A CA 1
ATOM 898 C C . SER A 1 117 ? 13.986 -4.044 -16.802 1.00 88.81 117 SER A C 1
ATOM 900 O O . SER A 1 117 ? 14.317 -3.160 -16.006 1.00 88.81 117 SER A O 1
ATOM 902 N N . TRP A 1 118 ? 12.850 -4.731 -16.635 1.00 93.12 118 TRP A N 1
ATOM 903 C CA . TRP A 1 118 ? 11.896 -4.449 -15.567 1.00 93.12 118 TRP A CA 1
ATOM 904 C C . TRP A 1 118 ? 12.430 -4.882 -14.201 1.00 93.12 118 TRP A C 1
ATOM 906 O O . TRP A 1 118 ? 12.723 -6.052 -13.965 1.00 93.12 118 TRP A O 1
ATOM 916 N N . GLY A 1 119 ? 12.528 -3.940 -13.263 1.00 84.12 119 GLY A N 1
ATOM 917 C CA . GLY A 1 119 ? 12.946 -4.235 -11.890 1.00 84.12 119 GLY A CA 1
ATOM 918 C C . GLY A 1 119 ? 14.430 -4.461 -11.678 1.00 84.12 119 GLY A C 1
ATOM 919 O O . GLY A 1 119 ? 14.867 -4.603 -10.536 1.00 84.12 119 GLY A O 1
ATOM 920 N N . VAL A 1 120 ? 15.216 -4.415 -12.745 1.00 79.81 120 VAL A N 1
ATOM 921 C CA . VAL A 1 120 ? 16.663 -4.383 -12.638 1.00 79.81 120 VAL A CA 1
ATOM 922 C C . VAL A 1 120 ? 17.054 -2.908 -12.506 1.00 79.81 120 VAL A C 1
ATOM 924 O O . VAL A 1 120 ? 16.774 -2.075 -13.369 1.00 79.81 120 VAL A O 1
ATOM 927 N N . GLY A 1 121 ? 17.578 -2.548 -11.333 1.00 71.25 121 GLY A N 1
ATOM 928 C CA . GLY A 1 121 ? 17.954 -1.175 -10.991 1.00 71.25 121 GLY A CA 1
ATOM 929 C C . GLY A 1 121 ? 19.205 -0.709 -11.743 1.00 71.25 121 GLY A C 1
ATOM 930 O O . GLY A 1 121 ? 19.348 -0.882 -12.951 1.00 71.25 121 GLY A O 1
ATOM 931 N N . SER A 1 122 ? 20.169 -0.141 -11.018 1.00 61.91 122 SER A N 1
ATOM 932 C CA . SER A 1 122 ? 21.463 0.266 -11.584 1.00 61.91 122 SER A CA 1
ATOM 933 C C . SER A 1 122 ? 22.308 -0.896 -12.132 1.00 61.91 122 SER A C 1
ATOM 935 O O . SER A 1 122 ? 23.291 -0.631 -12.819 1.00 61.91 122 SER A O 1
ATOM 937 N N . ALA A 1 123 ? 21.916 -2.149 -11.879 1.00 66.44 123 ALA A N 1
ATOM 938 C CA . ALA A 1 123 ? 22.590 -3.357 -12.352 1.00 66.44 123 ALA A CA 1
ATOM 939 C C . ALA A 1 123 ? 22.356 -3.677 -13.844 1.00 66.44 123 ALA A C 1
ATOM 941 O O . ALA A 1 123 ? 23.012 -4.566 -14.378 1.00 66.44 123 ALA A O 1
ATOM 942 N N . LEU A 1 124 ? 21.451 -2.971 -14.540 1.00 69.31 124 LEU A N 1
ATOM 943 C CA . LEU A 1 124 ? 21.289 -3.145 -15.990 1.00 69.31 124 LEU A CA 1
ATOM 944 C C . LEU A 1 124 ? 22.516 -2.640 -16.749 1.00 69.31 124 LEU A C 1
ATOM 946 O O . LEU A 1 124 ? 22.882 -1.474 -16.534 1.00 69.31 124 LEU A O 1
ATOM 950 N N . PRO A 1 125 ? 23.059 -3.424 -17.701 1.00 73.88 125 PRO A N 1
ATOM 951 C CA . PRO A 1 125 ? 24.069 -2.941 -18.629 1.00 73.88 125 PRO A CA 1
ATOM 952 C C . PRO A 1 125 ? 23.590 -1.661 -19.334 1.00 73.88 125 PRO A C 1
ATOM 954 O O . PRO A 1 125 ? 22.426 -1.604 -19.758 1.00 73.88 125 PRO A O 1
ATOM 957 N N . PRO A 1 126 ? 24.444 -0.630 -19.485 1.00 72.12 126 PRO A N 1
ATOM 958 C CA . PRO A 1 126 ? 24.075 0.629 -20.136 1.00 72.12 126 PRO A CA 1
ATOM 959 C C . PRO A 1 126 ? 23.431 0.448 -21.518 1.00 72.12 126 PRO A C 1
ATOM 961 O O . PRO A 1 126 ? 22.495 1.166 -21.862 1.00 72.12 126 PRO A O 1
ATOM 964 N N . GLN A 1 127 ? 23.877 -0.561 -22.267 1.00 71.25 127 GLN A N 1
ATOM 965 C CA . GLN A 1 127 ? 23.388 -0.916 -23.600 1.00 71.25 127 GLN A CA 1
ATOM 966 C C . GLN A 1 127 ? 21.918 -1.353 -23.590 1.00 71.25 127 GLN A C 1
ATOM 968 O O . GLN A 1 127 ? 21.189 -1.064 -24.531 1.00 71.25 127 GLN A O 1
ATOM 973 N N . VAL A 1 128 ? 21.467 -2.019 -22.522 1.00 71.81 128 VAL A N 1
ATOM 974 C CA . VAL A 1 128 ? 20.062 -2.422 -22.348 1.00 71.81 128 VAL A CA 1
ATOM 975 C C . VAL A 1 128 ? 19.237 -1.252 -21.815 1.00 71.81 128 VAL A C 1
ATOM 977 O O . VAL A 1 128 ? 18.110 -1.041 -22.252 1.00 71.81 128 VAL A O 1
ATOM 980 N N . ARG A 1 129 ? 19.811 -0.448 -20.911 1.00 68.44 129 ARG A N 1
ATOM 981 C CA . ARG A 1 129 ? 19.139 0.713 -20.302 1.00 68.44 129 ARG A CA 1
ATOM 982 C C . ARG A 1 129 ? 18.820 1.817 -21.313 1.00 68.44 129 ARG A C 1
ATOM 984 O O . ARG A 1 129 ? 17.793 2.469 -21.186 1.00 68.44 129 ARG A O 1
ATOM 991 N N . GLY A 1 130 ? 19.708 2.036 -22.280 1.00 72.69 130 GLY A N 1
ATOM 992 C CA . GLY A 1 130 ? 19.535 3.026 -23.345 1.00 72.69 130 GLY A CA 1
ATOM 993 C C . GLY A 1 130 ? 18.868 2.484 -24.609 1.00 72.69 130 GLY A C 1
ATOM 994 O O . GLY A 1 130 ? 18.694 3.243 -25.557 1.00 72.69 130 GLY A O 1
ATOM 995 N N . ASN A 1 131 ? 18.518 1.193 -24.658 1.00 84.69 131 ASN A N 1
ATOM 996 C CA . ASN A 1 131 ? 17.926 0.590 -25.848 1.00 84.69 131 ASN A CA 1
ATOM 997 C C . ASN A 1 131 ? 16.507 1.157 -26.083 1.00 84.69 131 ASN A C 1
ATOM 999 O O . ASN A 1 131 ? 15.635 0.946 -25.235 1.00 84.69 131 ASN A O 1
ATOM 1003 N N . PRO A 1 132 ? 16.231 1.819 -27.227 1.00 88.50 132 PRO A N 1
ATOM 1004 C CA . PRO A 1 132 ? 14.925 2.426 -27.496 1.00 88.50 132 PRO A CA 1
ATOM 1005 C C . PRO A 1 132 ? 13.751 1.440 -27.452 1.00 88.50 132 PRO A C 1
ATOM 1007 O O . PRO A 1 132 ? 12.663 1.804 -27.009 1.00 88.50 132 PRO A O 1
ATOM 1010 N N . VAL A 1 133 ? 13.966 0.184 -27.857 1.00 89.25 133 VAL A N 1
ATOM 1011 C CA . VAL A 1 133 ? 12.939 -0.869 -27.834 1.00 89.25 133 VAL A CA 1
ATOM 1012 C C . VAL A 1 133 ? 12.602 -1.258 -26.396 1.00 89.25 133 VAL A C 1
ATOM 1014 O O . VAL A 1 133 ? 11.427 -1.337 -26.039 1.00 89.25 133 VAL A O 1
ATOM 1017 N N . ALA A 1 134 ? 13.617 -1.442 -25.546 1.00 87.19 134 ALA A N 1
ATOM 1018 C CA . ALA A 1 134 ? 13.412 -1.751 -24.131 1.00 87.19 134 ALA A CA 1
ATOM 1019 C C . ALA A 1 134 ? 12.717 -0.592 -23.399 1.00 87.19 134 ALA A C 1
ATOM 1021 O O . ALA A 1 134 ? 11.792 -0.816 -22.622 1.00 87.19 134 ALA A O 1
ATOM 1022 N N . LEU A 1 135 ? 13.109 0.651 -23.699 1.00 89.50 135 LEU A N 1
ATOM 1023 C CA . LEU A 1 135 ? 12.477 1.851 -23.149 1.00 89.50 135 LEU A CA 1
ATOM 1024 C C . LEU A 1 135 ? 11.005 1.975 -23.566 1.00 89.50 135 LEU A C 1
ATOM 1026 O O . LEU A 1 135 ? 10.157 2.277 -22.727 1.00 89.50 135 LEU A O 1
ATOM 1030 N N . ALA A 1 136 ? 10.684 1.711 -24.835 1.00 93.06 136 ALA A N 1
ATOM 1031 C CA . ALA A 1 136 ? 9.305 1.720 -25.320 1.00 93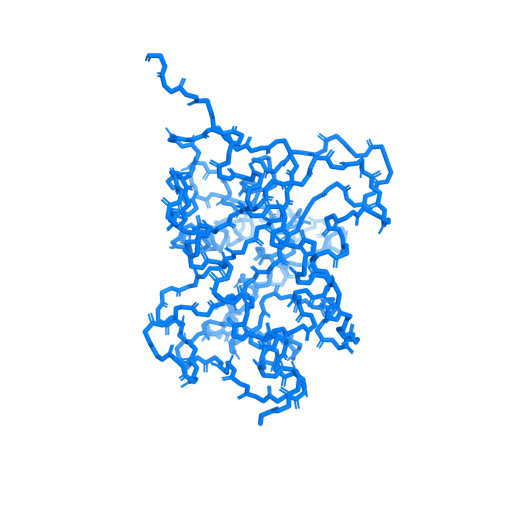.06 136 ALA A CA 1
ATOM 1032 C C . ALA A 1 136 ? 8.457 0.623 -24.652 1.00 93.06 136 ALA A C 1
ATOM 1034 O O . ALA A 1 136 ? 7.327 0.886 -24.234 1.00 93.06 136 ALA A O 1
ATOM 1035 N N . ALA A 1 137 ? 9.016 -0.580 -24.488 1.00 93.69 137 ALA A N 1
ATOM 1036 C CA . ALA A 1 137 ? 8.357 -1.685 -23.795 1.00 93.69 137 ALA A CA 1
ATOM 1037 C C . ALA A 1 137 ? 8.122 -1.383 -22.303 1.00 93.69 137 ALA A C 1
ATOM 1039 O O . ALA A 1 137 ? 7.026 -1.622 -21.793 1.00 93.69 137 ALA A O 1
ATOM 1040 N N . GLU A 1 138 ? 9.103 -0.796 -21.604 1.00 94.25 138 GLU A N 1
ATOM 1041 C CA . GLU A 1 138 ? 8.918 -0.323 -20.225 1.00 94.25 138 GLU A CA 1
ATOM 1042 C C . GLU A 1 138 ? 7.842 0.759 -20.136 1.00 94.25 138 GLU A C 1
ATOM 1044 O O . GLU A 1 138 ? 7.019 0.722 -19.225 1.00 94.25 138 GLU A O 1
ATOM 1049 N N . ALA A 1 139 ? 7.811 1.705 -21.078 1.00 94.88 139 ALA A N 1
ATOM 1050 C CA . ALA A 1 139 ? 6.818 2.774 -21.089 1.00 94.88 139 ALA A CA 1
ATOM 1051 C C . ALA A 1 139 ? 5.389 2.246 -21.306 1.00 94.88 139 ALA A C 1
ATOM 1053 O O . ALA A 1 139 ? 4.451 2.735 -20.672 1.00 94.88 139 ALA A O 1
ATOM 1054 N N . GLU A 1 140 ? 5.206 1.246 -22.172 1.00 96.44 140 GLU A N 1
ATOM 1055 C CA . GLU A 1 140 ? 3.926 0.544 -22.327 1.00 96.44 140 GLU A CA 1
ATOM 1056 C C . GLU A 1 140 ? 3.540 -0.193 -21.037 1.00 96.44 140 GLU A C 1
ATOM 1058 O O . GLU A 1 140 ? 2.425 -0.030 -20.539 1.00 96.44 140 GLU A O 1
ATOM 1063 N N . LEU A 1 141 ? 4.470 -0.935 -20.428 1.00 97.75 141 LEU A N 1
ATOM 1064 C CA . LEU A 1 141 ? 4.190 -1.633 -19.175 1.00 97.75 141 LEU A CA 1
ATOM 1065 C C . LEU A 1 141 ? 3.851 -0.659 -18.034 1.00 97.75 141 LEU A C 1
ATOM 1067 O O . LEU A 1 141 ? 2.889 -0.891 -17.305 1.00 97.75 141 LEU A O 1
ATOM 1071 N N . GLU A 1 142 ? 4.559 0.466 -17.901 1.00 97.75 142 GLU A N 1
ATOM 1072 C CA . GLU A 1 142 ? 4.228 1.518 -16.931 1.00 97.75 142 GLU A CA 1
ATOM 1073 C C . GLU A 1 142 ? 2.824 2.094 -17.162 1.00 97.75 142 GLU A C 1
ATOM 1075 O O . GLU A 1 142 ? 2.114 2.340 -16.185 1.00 97.75 142 GLU A O 1
ATOM 1080 N N . ARG A 1 143 ? 2.384 2.262 -18.419 1.00 97.94 143 ARG A N 1
ATOM 1081 C CA . ARG A 1 143 ? 1.007 2.685 -18.738 1.00 97.94 143 ARG A CA 1
ATOM 1082 C C . ARG A 1 143 ? -0.023 1.693 -18.233 1.00 97.94 143 ARG A C 1
ATOM 1084 O O . ARG A 1 143 ? -0.984 2.091 -17.570 1.00 97.94 143 ARG A O 1
ATOM 1091 N N . ARG A 1 144 ? 0.213 0.402 -18.452 1.00 98.25 144 ARG A N 1
ATOM 1092 C CA . ARG A 1 144 ? -0.651 -0.669 -17.939 1.00 98.25 144 ARG A CA 1
ATOM 1093 C C . ARG A 1 144 ? -0.666 -0.712 -16.408 1.00 98.25 144 ARG A C 1
ATOM 1095 O O . ARG A 1 144 ? -1.733 -0.850 -15.812 1.00 98.25 144 ARG A O 1
ATOM 1102 N N . VAL A 1 145 ? 0.487 -0.522 -15.764 1.00 98.50 145 VAL A N 1
ATOM 1103 C CA . VAL A 1 145 ? 0.601 -0.426 -14.298 1.00 98.50 145 VAL A CA 1
ATOM 1104 C C . VAL A 1 145 ? -0.164 0.786 -13.756 1.00 98.50 145 VAL A C 1
ATOM 1106 O O . VAL A 1 145 ? -0.907 0.646 -12.785 1.00 98.50 145 VAL A O 1
ATOM 1109 N N . SER A 1 146 ? -0.029 1.963 -14.376 1.00 97.81 146 SER A N 1
ATOM 1110 C CA . SER A 1 146 ? -0.769 3.171 -13.978 1.00 97.81 146 SER A CA 1
ATOM 1111 C C . SER A 1 146 ? -2.270 2.995 -14.136 1.00 97.81 146 SER A C 1
ATOM 1113 O O . SER A 1 146 ? -3.018 3.382 -13.241 1.00 97.81 146 SER A O 1
ATOM 1115 N N . ALA A 1 147 ? -2.716 2.389 -15.239 1.00 97.44 147 ALA A N 1
ATOM 1116 C CA . ALA A 1 147 ? -4.126 2.089 -15.449 1.00 97.44 147 ALA A CA 1
ATOM 1117 C C . ALA A 1 147 ? -4.656 1.175 -14.333 1.00 97.44 147 ALA A C 1
ATOM 1119 O O . ALA A 1 147 ? -5.652 1.513 -13.696 1.00 97.44 147 ALA A O 1
ATOM 1120 N N . HIS A 1 148 ? -3.941 0.086 -14.031 1.00 98.19 148 HIS A N 1
ATOM 1121 C CA . HIS A 1 148 ? -4.326 -0.867 -12.992 1.00 98.19 148 HIS A CA 1
ATOM 1122 C C . HIS A 1 148 ? -4.381 -0.226 -11.593 1.00 98.19 148 HIS A C 1
ATOM 1124 O O . HIS A 1 148 ? -5.432 -0.225 -10.956 1.00 98.19 148 HIS A O 1
ATOM 1130 N N . ILE A 1 149 ? -3.291 0.398 -11.130 1.00 98.06 149 ILE A N 1
ATOM 1131 C CA . ILE A 1 149 ? -3.242 1.046 -9.805 1.00 98.06 149 ILE A CA 1
ATOM 1132 C C . ILE A 1 149 ? -4.230 2.219 -9.729 1.00 98.06 149 ILE A C 1
ATOM 1134 O O . ILE A 1 149 ? -4.841 2.464 -8.691 1.00 98.06 149 ILE A O 1
ATOM 1138 N N . GLY A 1 150 ? -4.417 2.945 -10.831 1.00 96.69 150 GLY A N 1
ATOM 1139 C CA . GLY A 1 150 ? -5.325 4.080 -10.902 1.00 96.69 150 GLY A CA 1
ATOM 1140 C C . GLY A 1 150 ? -6.802 3.717 -10.739 1.00 96.69 150 GLY A C 1
ATOM 1141 O O . GLY A 1 150 ? -7.575 4.613 -10.402 1.00 96.69 150 GLY A O 1
ATOM 1142 N N . GLU A 1 151 ? -7.212 2.470 -11.010 1.00 97.31 151 GLU A N 1
ATOM 1143 C CA . GLU A 1 151 ? -8.587 1.992 -10.759 1.00 97.31 151 GLU A CA 1
ATOM 1144 C C . GLU A 1 151 ? -8.832 1.593 -9.300 1.00 97.31 151 GLU A C 1
ATOM 1146 O O . GLU A 1 151 ? -9.983 1.532 -8.866 1.00 97.31 151 GLU A O 1
ATOM 1151 N N . MET A 1 152 ? -7.773 1.337 -8.530 1.00 98.12 152 MET A N 1
ATOM 1152 C CA . MET A 1 152 ? -7.910 0.951 -7.129 1.00 98.12 152 MET A CA 1
ATOM 1153 C C . MET A 1 152 ? -8.505 2.092 -6.311 1.00 98.12 152 MET A C 1
ATOM 1155 O O . MET A 1 152 ? -8.139 3.260 -6.484 1.00 98.12 152 MET A O 1
ATOM 1159 N N . THR A 1 153 ? -9.394 1.749 -5.383 1.00 97.56 153 THR A N 1
ATOM 1160 C CA . THR A 1 153 ? -9.939 2.704 -4.416 1.00 97.56 153 THR A CA 1
ATOM 1161 C C . THR A 1 153 ? -9.041 2.788 -3.195 1.00 97.56 153 THR A C 1
ATOM 1163 O O . THR A 1 153 ? -8.519 1.764 -2.754 1.00 97.56 153 THR A O 1
ATOM 1166 N N . VAL A 1 154 ? -8.868 3.986 -2.639 1.00 97.25 154 VAL A N 1
ATOM 1167 C CA . VAL A 1 154 ? -7.955 4.220 -1.515 1.00 97.25 154 VAL A CA 1
ATOM 1168 C C . VAL A 1 154 ? -8.668 4.868 -0.332 1.00 97.25 154 VAL A C 1
ATOM 1170 O O . VAL A 1 154 ? -9.386 5.855 -0.482 1.00 97.25 154 VAL A O 1
ATOM 1173 N N . LEU A 1 155 ? -8.448 4.299 0.850 1.00 97.56 155 LEU A N 1
ATOM 1174 C CA . LEU A 1 155 ? -8.713 4.937 2.136 1.00 97.56 155 LEU A CA 1
ATOM 1175 C C . LEU A 1 155 ? -7.401 5.452 2.716 1.00 97.56 155 LEU A C 1
ATOM 1177 O O . LEU A 1 155 ? -6.333 4.892 2.452 1.00 97.56 155 LEU A O 1
ATOM 1181 N N . TRP A 1 156 ? -7.471 6.496 3.529 1.00 96.94 156 TRP A N 1
ATOM 1182 C CA . TRP A 1 156 ? -6.309 7.035 4.223 1.00 96.94 156 TRP A CA 1
ATOM 1183 C C . TRP A 1 156 ? -6.680 7.514 5.622 1.00 96.94 156 TRP A C 1
ATOM 1185 O O . TRP A 1 156 ? -7.763 8.043 5.838 1.00 96.94 156 TRP A O 1
ATOM 1195 N N . VAL A 1 157 ? -5.756 7.350 6.564 1.00 97.00 157 VAL A N 1
ATOM 1196 C CA . VAL A 1 157 ? -5.867 7.880 7.926 1.00 97.00 157 VAL A CA 1
ATOM 1197 C C . VAL A 1 157 ? -4.746 8.889 8.154 1.00 97.00 157 VAL A C 1
ATOM 1199 O O . VAL A 1 157 ? -3.585 8.621 7.818 1.00 97.00 157 VAL A O 1
ATOM 1202 N N . ALA A 1 158 ? -5.087 10.067 8.674 1.00 95.69 158 ALA A N 1
ATOM 1203 C CA . ALA A 1 158 ? -4.113 11.077 9.056 1.00 95.69 158 ALA A CA 1
ATOM 1204 C C . ALA A 1 158 ? -3.320 10.587 10.271 1.00 95.69 158 ALA A C 1
ATOM 1206 O O . ALA A 1 158 ? -3.888 10.110 11.250 1.00 95.69 158 ALA A O 1
ATOM 1207 N N . VAL A 1 159 ? -1.994 10.699 10.205 1.00 95.38 159 VAL A N 1
ATOM 1208 C CA . VAL A 1 159 ? -1.107 10.375 11.329 1.00 95.38 159 VAL A CA 1
ATOM 1209 C C . VAL A 1 159 ? -0.045 11.477 11.402 1.00 95.38 159 VAL A C 1
ATOM 1211 O O . VAL A 1 159 ? 0.920 11.449 10.627 1.00 95.38 159 VAL A O 1
ATOM 1214 N N . PRO A 1 160 ? -0.255 12.509 12.243 1.00 90.31 160 PRO A N 1
ATOM 1215 C CA . PRO A 1 160 ? 0.562 13.723 12.269 1.00 90.31 160 PRO A CA 1
ATOM 1216 C C . PRO A 1 160 ? 1.822 13.581 13.144 1.00 90.31 160 PRO A C 1
ATOM 1218 O O . PRO A 1 160 ? 2.202 14.501 13.856 1.00 90.31 160 PRO A O 1
ATOM 1221 N N . ASP A 1 161 ? 2.490 12.432 13.098 1.00 90.56 161 ASP A N 1
ATOM 1222 C CA . ASP A 1 161 ? 3.705 12.145 13.864 1.00 90.56 161 ASP A CA 1
ATOM 1223 C C . ASP A 1 161 ? 4.989 12.459 13.078 1.00 90.56 161 ASP A C 1
ATOM 1225 O O . ASP A 1 161 ? 4.980 12.637 11.849 1.00 90.56 161 ASP A O 1
ATOM 1229 N N . GLU A 1 162 ? 6.123 12.511 13.775 1.00 88.31 162 GLU A N 1
ATOM 1230 C CA . GLU A 1 162 ? 7.411 12.827 13.160 1.00 88.31 162 GLU A CA 1
ATOM 1231 C C . GLU A 1 162 ? 7.953 11.706 12.248 1.00 88.31 162 GLU A C 1
ATOM 1233 O O . GLU A 1 162 ? 7.599 10.531 12.387 1.00 88.31 162 GLU A O 1
ATOM 1238 N N . PRO A 1 163 ? 8.775 12.033 11.232 1.00 87.44 163 PRO A N 1
ATOM 1239 C CA . PRO A 1 163 ? 9.408 11.044 10.371 1.00 87.44 163 PRO A CA 1
ATOM 1240 C C . PRO A 1 163 ? 10.421 10.195 11.130 1.00 87.44 163 PRO A C 1
ATOM 1242 O O . PRO A 1 163 ? 11.316 10.716 11.791 1.00 87.44 163 PRO A O 1
ATOM 1245 N N . GLY A 1 164 ? 10.345 8.881 10.955 1.00 85.69 164 GLY A N 1
ATOM 1246 C CA . GLY A 1 164 ? 11.311 7.969 11.549 1.00 85.69 164 GLY A CA 1
ATOM 1247 C C . GLY A 1 164 ? 10.855 6.515 11.533 1.00 85.69 164 GLY A C 1
ATOM 1248 O O . GLY A 1 164 ? 9.682 6.231 11.273 1.00 85.69 164 GLY A O 1
ATOM 1249 N N . PRO A 1 165 ? 11.770 5.578 11.818 1.00 84.38 165 PRO A N 1
ATOM 1250 C CA . PRO A 1 165 ? 11.456 4.151 11.843 1.00 84.38 165 PRO A CA 1
ATOM 1251 C C . PRO A 1 165 ? 10.539 3.769 13.014 1.00 84.38 165 PRO A C 1
ATOM 1253 O O . PRO A 1 165 ? 9.815 2.786 12.921 1.00 84.38 165 PRO A O 1
ATOM 1256 N N . LEU A 1 166 ? 10.531 4.572 14.084 1.00 88.56 166 LEU A N 1
ATOM 1257 C CA . LEU A 1 166 ? 9.657 4.419 15.253 1.00 88.56 166 LEU A CA 1
ATOM 1258 C C . LEU A 1 166 ? 8.377 5.268 15.152 1.00 88.56 166 LEU A C 1
ATOM 1260 O O . LEU A 1 166 ? 7.708 5.507 16.151 1.00 88.56 166 LEU A O 1
ATOM 1264 N N . SER A 1 167 ? 8.057 5.756 13.949 1.00 93.38 167 SER A N 1
ATOM 1265 C CA . SER A 1 167 ? 6.832 6.515 13.693 1.00 93.38 167 SER A CA 1
ATOM 1266 C C . SER A 1 167 ? 5.591 5.669 13.992 1.00 93.38 167 SER A C 1
ATOM 1268 O O . SER A 1 167 ? 5.544 4.468 13.710 1.00 93.38 167 SER A O 1
ATOM 1270 N N . MET A 1 168 ? 4.544 6.317 14.497 1.00 95.31 168 MET A N 1
ATOM 1271 C CA . MET A 1 168 ? 3.220 5.724 14.657 1.00 95.31 168 MET A CA 1
ATOM 1272 C C . MET A 1 168 ? 2.688 5.206 13.315 1.00 95.31 168 MET A C 1
ATOM 1274 O O . MET A 1 168 ? 2.063 4.151 13.246 1.00 95.31 168 MET A O 1
ATOM 1278 N N . ARG A 1 169 ? 3.022 5.887 12.214 1.00 95.50 169 ARG A N 1
ATOM 1279 C CA . ARG A 1 169 ? 2.762 5.399 10.851 1.00 95.50 169 ARG A CA 1
ATOM 1280 C C . ARG A 1 169 ? 3.364 4.023 10.574 1.00 95.50 169 ARG A C 1
ATOM 1282 O O . ARG A 1 169 ? 2.664 3.161 10.046 1.00 95.50 169 ARG A O 1
ATOM 1289 N N . ALA A 1 170 ? 4.637 3.817 10.917 1.00 95.06 170 ALA A N 1
ATOM 1290 C CA . ALA A 1 170 ? 5.304 2.529 10.739 1.00 95.06 170 ALA A CA 1
ATOM 1291 C C . ALA A 1 170 ? 4.692 1.452 11.648 1.00 95.06 170 ALA A C 1
ATOM 1293 O O . ALA A 1 170 ? 4.508 0.315 11.216 1.00 95.06 170 ALA A O 1
ATOM 1294 N N . TYR A 1 171 ? 4.322 1.819 12.880 1.00 96.75 171 TYR A N 1
ATOM 1295 C CA . TYR A 1 171 ? 3.627 0.931 13.814 1.00 96.75 171 TYR A CA 1
ATOM 1296 C C . TYR A 1 171 ? 2.250 0.483 13.294 1.00 96.75 171 TYR A C 1
ATOM 1298 O O . TYR A 1 171 ? 1.918 -0.699 13.368 1.00 96.75 171 TYR A O 1
ATOM 1306 N N . ILE A 1 172 ? 1.462 1.387 12.710 1.00 97.81 172 ILE A N 1
ATOM 1307 C CA . ILE A 1 172 ? 0.157 1.050 12.123 1.00 97.81 172 ILE A CA 1
ATOM 1308 C C . ILE A 1 172 ? 0.331 0.228 10.845 1.00 97.81 172 ILE A C 1
ATOM 1310 O O . ILE A 1 172 ? -0.350 -0.783 10.681 1.00 97.81 172 ILE A O 1
ATOM 1314 N N . GLU A 1 173 ? 1.246 0.623 9.950 1.00 98.06 173 GLU A N 1
ATOM 1315 C CA . GLU A 1 173 ? 1.515 -0.102 8.701 1.00 98.06 173 GLU A CA 1
ATOM 1316 C C . GLU A 1 173 ? 1.908 -1.556 8.993 1.00 98.06 173 GLU A C 1
ATOM 1318 O O . GLU A 1 173 ? 1.261 -2.469 8.480 1.00 98.06 173 GLU A O 1
ATOM 1323 N N . ARG A 1 174 ? 2.920 -1.784 9.846 1.00 97.31 174 ARG A N 1
ATOM 1324 C CA . ARG A 1 174 ? 3.425 -3.138 10.132 1.00 97.31 174 ARG A CA 1
ATOM 1325 C C . ARG A 1 174 ? 2.346 -4.043 10.730 1.00 97.31 174 ARG A C 1
ATOM 1327 O O . ARG A 1 174 ? 2.167 -5.158 10.253 1.00 97.31 174 ARG A O 1
ATOM 1334 N N . ASN A 1 175 ? 1.598 -3.547 11.720 1.00 97.81 175 ASN A N 1
ATOM 1335 C CA . ASN A 1 175 ? 0.603 -4.351 12.427 1.00 97.81 175 ASN A CA 1
ATOM 1336 C C . ASN A 1 175 ? -0.624 -4.607 11.555 1.00 97.81 175 ASN A C 1
ATOM 1338 O O . ASN A 1 175 ? -1.157 -5.707 11.576 1.00 97.81 175 ASN A O 1
ATOM 1342 N N . THR A 1 176 ? -1.024 -3.646 10.715 1.00 98.00 176 THR A N 1
ATOM 1343 C CA . THR A 1 176 ? -2.106 -3.886 9.753 1.00 98.00 176 THR A CA 1
ATOM 1344 C C . THR A 1 176 ? -1.710 -4.956 8.736 1.00 98.00 176 THR A C 1
ATOM 1346 O O . THR A 1 176 ? -2.512 -5.830 8.422 1.00 98.00 176 THR A O 1
ATOM 1349 N N . ILE A 1 177 ? -0.477 -4.919 8.219 1.00 98.00 177 ILE A N 1
ATOM 1350 C CA . ILE A 1 177 ? -0.009 -5.949 7.284 1.00 98.00 177 ILE A CA 1
ATOM 1351 C C . ILE A 1 177 ? 0.008 -7.318 7.968 1.00 98.00 177 ILE A C 1
ATOM 1353 O O . ILE A 1 177 ? -0.516 -8.266 7.393 1.00 98.00 177 ILE A O 1
ATOM 1357 N N . ALA A 1 178 ? 0.561 -7.418 9.180 1.00 96.38 178 ALA A N 1
ATOM 1358 C CA . ALA A 1 178 ? 0.599 -8.667 9.941 1.00 96.38 178 ALA A CA 1
ATOM 1359 C C . ALA A 1 178 ? -0.811 -9.193 10.276 1.00 96.38 178 ALA A C 1
ATOM 1361 O O . ALA A 1 178 ? -1.055 -10.395 10.198 1.00 96.38 178 ALA A O 1
ATOM 1362 N N . LEU A 1 179 ? -1.757 -8.300 10.592 1.00 96.31 179 LEU A N 1
ATOM 1363 C CA . LEU A 1 179 ? -3.158 -8.647 10.847 1.00 96.31 179 LEU A CA 1
ATOM 1364 C C . LEU A 1 179 ? -3.851 -9.224 9.602 1.00 96.31 179 LEU A C 1
ATOM 1366 O O . LEU A 1 179 ? -4.679 -10.120 9.723 1.00 96.31 179 LEU A O 1
ATOM 1370 N N . LEU A 1 180 ? -3.533 -8.716 8.409 1.00 96.31 180 LEU A N 1
ATOM 1371 C CA . LEU A 1 180 ? -4.240 -9.058 7.168 1.00 96.31 180 LEU A CA 1
ATOM 1372 C C . LEU A 1 180 ? -3.495 -10.062 6.275 1.00 96.31 180 LEU A C 1
ATOM 1374 O O . LEU A 1 180 ? -3.988 -10.409 5.206 1.00 96.31 180 LEU A O 1
ATOM 1378 N N . SER A 1 181 ? -2.315 -10.542 6.675 1.00 94.12 181 SER A N 1
ATOM 1379 C CA . SER A 1 181 ? -1.440 -11.356 5.818 1.00 94.12 181 SER A CA 1
ATOM 1380 C C . SER A 1 181 ? -1.870 -12.812 5.639 1.00 94.12 181 SER A C 1
ATOM 1382 O O . SER A 1 181 ? -1.097 -13.600 5.097 1.00 94.12 181 SER A O 1
ATOM 1384 N N . ASN A 1 182 ? -3.051 -13.208 6.119 1.00 89.19 182 ASN A N 1
ATOM 1385 C CA . ASN A 1 182 ? -3.555 -14.586 6.073 1.00 89.19 182 ASN A CA 1
ATOM 1386 C C . ASN A 1 182 ? -2.628 -15.652 6.712 1.00 89.19 182 ASN A C 1
ATOM 1388 O O . ASN A 1 182 ? -2.877 -16.848 6.574 1.00 89.19 182 ASN A O 1
ATOM 1392 N N . LYS A 1 183 ? -1.573 -15.242 7.437 1.00 86.94 183 LYS A N 1
ATOM 1393 C CA . LYS A 1 183 ? -0.586 -16.142 8.061 1.00 86.94 183 LYS A CA 1
ATOM 1394 C C . LYS A 1 183 ? -1.198 -16.991 9.173 1.00 86.94 183 LYS A C 1
ATOM 1396 O O . LYS A 1 183 ? -0.930 -18.184 9.257 1.00 86.94 183 LYS A O 1
ATOM 1401 N N . LEU A 1 184 ? -1.971 -16.358 10.057 1.00 79.06 184 LEU A N 1
ATOM 1402 C CA . LEU A 1 184 ? -2.547 -17.013 11.235 1.00 79.06 184 LEU A CA 1
ATOM 1403 C C . LEU A 1 184 ? -3.816 -17.801 10.896 1.00 79.06 184 LEU A C 1
ATOM 1405 O O . LEU A 1 184 ? -4.084 -18.833 11.504 1.00 79.06 184 LEU A O 1
ATOM 1409 N N . ALA A 1 185 ? -4.584 -17.319 9.921 1.00 79.81 185 ALA A N 1
ATOM 1410 C CA . ALA A 1 185 ? -5.716 -18.017 9.333 1.00 79.81 185 ALA A CA 1
ATOM 1411 C C . ALA A 1 185 ? -5.992 -17.435 7.935 1.00 79.81 185 ALA A C 1
ATOM 1413 O O . ALA A 1 185 ? -5.888 -16.215 7.775 1.00 79.81 185 ALA A O 1
ATOM 1414 N N . PRO A 1 186 ? -6.377 -18.258 6.941 1.00 83.62 186 PRO A N 1
ATOM 1415 C CA . PRO A 1 186 ? -6.719 -17.803 5.593 1.00 83.62 186 PRO A CA 1
ATOM 1416 C C . PRO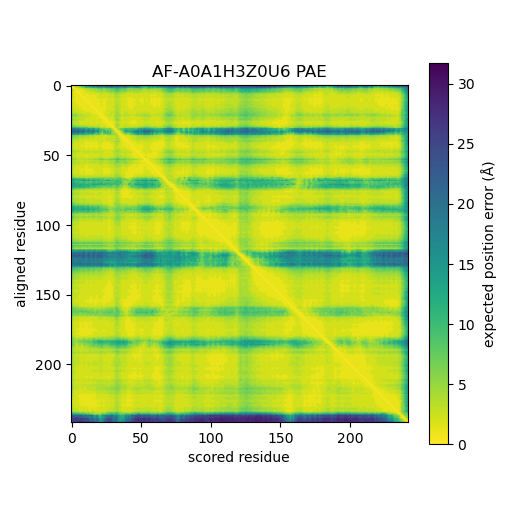 A 1 186 ? -8.118 -17.163 5.563 1.00 83.62 186 PRO A C 1
ATOM 1418 O O . PRO A 1 186 ? -9.043 -17.692 4.952 1.00 83.62 186 PRO A O 1
ATOM 1421 N N . LEU A 1 187 ? -8.289 -16.051 6.283 1.00 84.19 187 LEU A N 1
ATOM 1422 C CA . LEU A 1 187 ? -9.579 -15.381 6.467 1.00 84.19 187 LEU A CA 1
ATOM 1423 C C . LEU A 1 187 ? -10.035 -14.636 5.215 1.00 84.19 187 LEU A C 1
ATOM 1425 O O . LEU A 1 187 ? -11.202 -14.712 4.866 1.00 84.19 187 LEU A O 1
ATOM 1429 N N . ASP A 1 188 ? -9.128 -13.935 4.542 1.00 88.44 188 ASP A N 1
ATOM 1430 C CA . ASP A 1 188 ? -9.435 -13.068 3.404 1.00 88.44 188 ASP A CA 1
ATOM 1431 C C . ASP A 1 188 ? -8.510 -13.426 2.232 1.00 88.44 188 ASP A C 1
ATOM 1433 O O . ASP A 1 188 ? -7.630 -12.653 1.834 1.00 88.44 188 ASP A O 1
ATOM 1437 N N . VAL A 1 189 ? -8.675 -14.646 1.706 1.00 91.50 189 VAL A N 1
ATOM 1438 C CA . VAL A 1 189 ? -7.919 -15.112 0.534 1.00 91.50 189 VAL A CA 1
ATOM 1439 C C . VAL A 1 189 ? -8.294 -14.325 -0.724 1.00 91.50 189 VAL A C 1
ATOM 1441 O O . VAL A 1 189 ? -9.394 -13.794 -0.855 1.00 91.50 189 VAL A O 1
ATOM 1444 N N . SER A 1 190 ? -7.362 -14.258 -1.675 1.00 94.94 190 SER A N 1
ATOM 1445 C CA . SER A 1 190 ? -7.594 -13.581 -2.957 1.00 94.94 190 SER A CA 1
ATOM 1446 C C . SER A 1 190 ? -8.644 -14.281 -3.819 1.00 94.94 190 SER A C 1
ATOM 1448 O O . SER A 1 190 ? -8.696 -15.516 -3.854 1.00 94.94 190 SER A O 1
ATOM 1450 N N . SER A 1 191 ? -9.415 -13.501 -4.586 1.00 95.94 191 SER A N 1
ATOM 1451 C CA . SER A 1 191 ? -10.266 -14.069 -5.637 1.00 95.94 191 SER A CA 1
ATOM 1452 C C . SER A 1 191 ? -9.408 -14.737 -6.718 1.00 95.94 191 SER A C 1
ATOM 1454 O O . SER A 1 191 ? -8.237 -14.396 -6.903 1.00 95.94 191 SER A O 1
ATOM 1456 N N . SER A 1 192 ? -9.982 -15.666 -7.485 1.00 94.88 192 SER A N 1
ATOM 1457 C CA . SER A 1 192 ? -9.275 -16.336 -8.587 1.00 94.88 192 SER A CA 1
ATOM 1458 C C . SER A 1 192 ? -8.786 -15.370 -9.675 1.00 94.88 192 SER A C 1
ATOM 1460 O O . SER A 1 192 ? -7.788 -15.665 -10.333 1.00 94.88 192 SER A O 1
ATOM 1462 N N . GLY A 1 193 ? -9.451 -14.220 -9.838 1.00 94.94 193 GLY A N 1
ATOM 1463 C CA . GLY A 1 193 ? -9.114 -13.188 -10.820 1.00 94.94 193 GLY A CA 1
ATOM 1464 C C . GLY A 1 193 ? -8.078 -12.164 -10.349 1.00 94.94 193 GLY A C 1
ATOM 1465 O O . GLY A 1 193 ? -7.649 -11.333 -11.152 1.00 94.94 193 GLY A O 1
ATOM 1466 N N . TRP A 1 194 ? -7.655 -12.199 -9.081 1.00 98.12 194 TRP A N 1
ATOM 1467 C CA . TRP A 1 194 ? -6.731 -11.202 -8.547 1.00 98.12 194 TRP A CA 1
ATOM 1468 C C . TRP A 1 194 ? -5.354 -11.271 -9.219 1.00 98.12 194 TRP A C 1
ATOM 1470 O O . TRP A 1 194 ? -4.682 -12.307 -9.190 1.00 98.12 194 TRP A O 1
ATOM 1480 N N . LEU A 1 195 ? -4.873 -10.142 -9.753 1.00 98.69 195 LEU A N 1
ATOM 1481 C CA . LEU A 1 195 ? -3.584 -10.067 -10.452 1.00 98.69 195 LEU A CA 1
ATOM 1482 C C . LEU A 1 195 ? -2.407 -10.525 -9.573 1.00 98.69 195 LEU A C 1
ATOM 1484 O O . LEU A 1 195 ? -1.459 -11.131 -10.076 1.00 98.69 195 LEU A O 1
ATOM 1488 N N . GLY A 1 196 ? -2.468 -10.285 -8.260 1.00 98.19 196 GLY A N 1
ATOM 1489 C CA . GLY A 1 196 ? -1.409 -10.670 -7.324 1.00 98.19 196 GLY A CA 1
ATOM 1490 C C . GLY A 1 196 ? -1.105 -12.171 -7.300 1.00 98.19 196 GLY A C 1
ATOM 1491 O O . GLY A 1 196 ? 0.016 -12.550 -6.961 1.00 98.19 196 GLY A O 1
ATOM 1492 N N . ARG A 1 197 ? -2.030 -13.029 -7.758 1.00 98.12 197 ARG A N 1
ATOM 1493 C CA . ARG A 1 197 ? -1.814 -14.481 -7.903 1.00 98.12 197 ARG A CA 1
ATOM 1494 C C . ARG A 1 197 ? -0.748 -14.838 -8.938 1.00 98.12 197 ARG A C 1
ATOM 1496 O O . ARG A 1 197 ? -0.111 -15.878 -8.807 1.00 98.12 197 ARG A O 1
ATOM 1503 N N . PHE A 1 198 ? -0.517 -13.967 -9.919 1.00 98.31 198 PHE A N 1
ATOM 1504 C CA . PHE A 1 198 ? 0.524 -14.126 -10.937 1.00 98.31 198 PHE A CA 1
ATOM 1505 C C . PHE A 1 198 ? 1.863 -13.514 -10.516 1.00 98.31 198 PHE A C 1
ATOM 1507 O O . PHE A 1 198 ? 2.848 -13.631 -11.238 1.00 98.31 198 PHE A O 1
ATOM 1514 N N . SER A 1 199 ? 1.931 -12.852 -9.356 1.00 98.12 199 SER A N 1
ATOM 1515 C CA . SER A 1 199 ? 3.179 -12.259 -8.879 1.00 98.12 199 SER A CA 1
ATOM 1516 C C . SER A 1 199 ? 4.277 -13.321 -8.786 1.00 98.12 199 SER A C 1
ATOM 1518 O O . SER A 1 199 ? 4.030 -14.387 -8.216 1.00 98.12 199 SER A O 1
ATOM 1520 N N . PRO A 1 200 ? 5.514 -13.044 -9.237 1.00 97.00 200 PRO A N 1
ATOM 1521 C CA . PRO A 1 200 ? 6.633 -13.963 -9.033 1.00 97.00 200 PRO A CA 1
ATOM 1522 C C . PRO A 1 200 ? 7.004 -14.106 -7.546 1.00 97.00 200 PRO A C 1
ATOM 1524 O O . PRO A 1 200 ? 7.640 -15.084 -7.155 1.00 97.00 200 PRO A O 1
ATOM 1527 N N . ARG A 1 201 ? 6.572 -13.172 -6.688 1.00 97.69 201 ARG A N 1
ATOM 1528 C CA . ARG A 1 201 ? 6.831 -13.186 -5.242 1.00 97.69 201 ARG A CA 1
ATOM 1529 C C . ARG A 1 201 ? 5.807 -14.049 -4.511 1.00 97.69 201 ARG A C 1
ATOM 1531 O O . ARG A 1 201 ? 4.617 -13.733 -4.510 1.00 97.69 201 ARG A O 1
ATOM 1538 N N . ALA A 1 202 ? 6.279 -15.108 -3.857 1.00 97.00 202 ALA A N 1
ATOM 1539 C CA . ALA A 1 202 ? 5.433 -16.007 -3.075 1.00 97.00 202 ALA A CA 1
ATOM 1540 C C . ALA A 1 202 ? 4.741 -15.280 -1.916 1.00 97.00 202 ALA A C 1
ATOM 1542 O O . ALA A 1 202 ? 3.593 -15.571 -1.604 1.00 97.00 202 ALA A O 1
ATOM 1543 N N . GLU A 1 203 ? 5.401 -14.282 -1.333 1.00 97.69 203 GLU A N 1
ATOM 1544 C CA . GLU A 1 203 ? 4.871 -13.477 -0.236 1.00 97.69 203 GLU A CA 1
ATOM 1545 C C . GLU A 1 203 ? 3.583 -12.745 -0.639 1.00 97.69 203 GLU A C 1
ATOM 1547 O O . GLU A 1 203 ? 2.628 -12.730 0.132 1.00 97.69 203 GLU A O 1
ATOM 1552 N N . ILE A 1 204 ? 3.516 -12.215 -1.869 1.00 98.25 204 ILE A N 1
ATOM 1553 C CA . ILE A 1 204 ? 2.306 -11.560 -2.398 1.00 98.25 204 ILE A CA 1
ATOM 1554 C C . ILE A 1 204 ? 1.191 -12.583 -2.604 1.00 98.25 204 ILE A C 1
ATOM 1556 O O . ILE A 1 204 ? 0.052 -12.355 -2.199 1.00 98.25 204 ILE A O 1
ATOM 1560 N N . ARG A 1 205 ? 1.521 -13.730 -3.210 1.00 97.06 205 ARG A N 1
ATOM 1561 C CA . ARG A 1 205 ? 0.535 -14.779 -3.502 1.00 97.06 205 ARG A CA 1
ATOM 1562 C C . ARG A 1 205 ? -0.075 -15.354 -2.225 1.00 97.06 205 ARG A C 1
ATOM 1564 O O . ARG A 1 205 ? -1.289 -15.494 -2.150 1.00 97.06 205 ARG A O 1
ATOM 1571 N N . HIS A 1 206 ? 0.759 -15.670 -1.235 1.00 95.56 206 HIS A N 1
ATOM 1572 C CA . HIS A 1 206 ? 0.321 -16.306 0.008 1.00 95.56 206 HIS A CA 1
ATOM 1573 C C . HIS A 1 206 ? -0.388 -15.332 0.946 1.00 95.56 206 HIS A C 1
ATOM 1575 O O . HIS A 1 206 ? -1.382 -15.708 1.557 1.00 95.56 206 HIS A O 1
ATOM 1581 N N . SER A 1 207 ? 0.084 -14.083 1.045 1.00 96.81 207 SER A N 1
ATOM 1582 C CA . SER A 1 207 ? -0.556 -13.106 1.933 1.00 96.81 207 SER A CA 1
ATOM 1583 C C . SER A 1 207 ? -1.843 -12.514 1.374 1.00 96.81 207 SER A C 1
ATOM 1585 O O . SER A 1 207 ? -2.623 -11.936 2.124 1.00 96.81 207 SER A O 1
ATOM 1587 N N . ALA A 1 208 ? -2.061 -12.639 0.063 1.00 97.38 208 ALA A N 1
ATOM 1588 C CA . ALA A 1 208 ? -3.067 -11.889 -0.678 1.00 97.38 208 ALA A CA 1
ATOM 1589 C C . ALA A 1 208 ? -2.884 -10.355 -0.591 1.00 97.38 208 ALA A C 1
ATOM 1591 O O . ALA A 1 208 ? -3.816 -9.603 -0.875 1.00 97.38 208 ALA A O 1
ATOM 1592 N N . LEU A 1 209 ? -1.684 -9.867 -0.254 1.00 98.19 209 LEU A N 1
ATOM 1593 C CA . LEU A 1 209 ? -1.349 -8.444 -0.190 1.00 98.19 209 LEU A CA 1
AT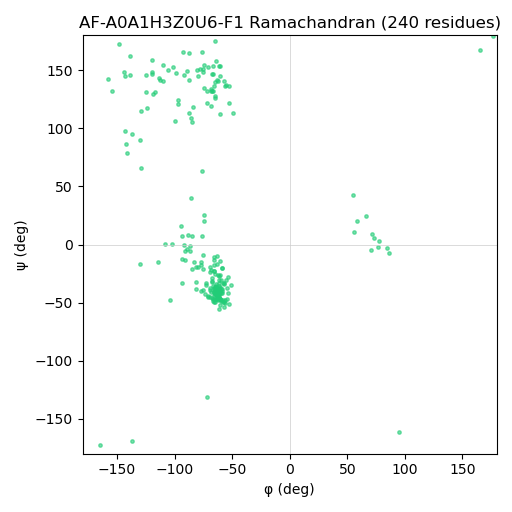OM 1594 C C . LEU A 1 209 ? -0.211 -8.105 -1.157 1.00 98.19 209 LEU A C 1
ATOM 1596 O O . LEU A 1 209 ? 0.749 -8.850 -1.308 1.00 98.19 209 LEU A O 1
ATOM 1600 N N . TRP A 1 210 ? -0.223 -6.904 -1.724 1.00 98.62 210 TRP A N 1
ATOM 1601 C CA . TRP A 1 210 ? 0.891 -6.315 -2.477 1.00 98.62 210 TRP A CA 1
ATOM 1602 C C . TRP A 1 210 ? 2.049 -5.834 -1.574 1.00 98.62 210 TRP A C 1
ATOM 1604 O O . TRP A 1 210 ? 2.801 -4.917 -1.922 1.00 98.62 210 TRP A O 1
ATOM 1614 N N . ASN A 1 211 ? 2.185 -6.428 -0.390 1.00 98.31 211 ASN A N 1
ATOM 1615 C CA . ASN A 1 211 ? 3.205 -6.155 0.612 1.00 98.31 211 ASN A CA 1
ATOM 1616 C C . ASN A 1 211 ? 4.170 -7.352 0.685 1.00 98.31 211 ASN A C 1
ATOM 1618 O O . ASN A 1 211 ? 3.741 -8.496 0.610 1.00 98.31 211 ASN A O 1
ATOM 1622 N N . LEU A 1 212 ? 5.473 -7.094 0.842 1.00 96.94 212 LEU A N 1
ATOM 1623 C CA . LEU A 1 212 ? 6.467 -8.148 1.114 1.00 96.94 212 LEU A CA 1
ATOM 1624 C C . LEU A 1 212 ? 6.902 -8.155 2.577 1.00 96.94 212 LEU A C 1
ATOM 1626 O O . LEU A 1 212 ? 6.952 -9.199 3.215 1.00 96.94 212 LEU A O 1
ATOM 1630 N N . ARG A 1 213 ? 7.235 -6.976 3.111 1.00 95.88 213 ARG A N 1
ATOM 1631 C CA . ARG A 1 213 ? 7.621 -6.829 4.517 1.00 95.88 213 ARG A CA 1
ATOM 1632 C C . ARG A 1 213 ? 6.391 -6.922 5.410 1.00 95.88 213 ARG A C 1
ATOM 1634 O O . ARG A 1 213 ? 5.309 -6.521 4.985 1.00 95.88 213 ARG A O 1
ATOM 1641 N N . HIS A 1 214 ? 6.597 -7.399 6.633 1.00 96.25 214 HIS A N 1
ATOM 1642 C CA . HIS A 1 214 ? 5.597 -7.526 7.696 1.00 96.25 214 HIS A CA 1
ATOM 1643 C C . HIS A 1 214 ? 4.523 -8.600 7.491 1.00 96.25 214 HIS A C 1
ATOM 1645 O O . HIS A 1 214 ? 3.755 -8.868 8.405 1.00 96.25 214 HIS A O 1
ATOM 1651 N N . VAL A 1 215 ? 4.485 -9.284 6.341 1.00 96.25 215 VAL A N 1
ATOM 1652 C CA . VAL A 1 215 ? 3.501 -10.359 6.109 1.00 96.25 215 VAL A CA 1
ATOM 1653 C C . VAL A 1 215 ? 3.757 -11.598 6.974 1.00 96.25 215 VAL A C 1
ATOM 1655 O O . VAL A 1 215 ? 2.857 -12.412 7.156 1.00 96.25 215 VAL A O 1
ATOM 1658 N N . GLN A 1 216 ? 4.976 -11.738 7.504 1.00 94.19 216 GLN A N 1
ATOM 1659 C CA . GLN A 1 216 ? 5.370 -12.817 8.411 1.00 94.19 216 GLN A CA 1
ATOM 1660 C C . GLN A 1 216 ? 5.581 -12.352 9.855 1.00 94.19 216 GLN A C 1
ATOM 1662 O O . GLN A 1 216 ? 5.914 -13.180 10.702 1.00 94.19 216 GLN A O 1
ATOM 1667 N N . ASP A 1 217 ? 5.382 -11.071 10.150 1.00 94.75 217 ASP A N 1
ATOM 1668 C CA . ASP A 1 217 ? 5.615 -10.531 11.487 1.00 94.75 217 ASP A CA 1
ATOM 1669 C C . ASP A 1 217 ? 4.470 -10.928 12.432 1.00 94.75 217 ASP A C 1
ATOM 1671 O O . ASP A 1 217 ? 3.409 -11.400 12.010 1.00 94.75 217 ASP A O 1
ATOM 1675 N N . GLU A 1 218 ? 4.692 -10.755 13.731 1.00 93.31 218 GLU A N 1
ATOM 1676 C CA . GLU A 1 218 ? 3.629 -10.851 14.728 1.00 93.31 218 GLU A CA 1
ATOM 1677 C C . GLU A 1 218 ? 2.812 -9.557 14.762 1.00 93.31 218 GLU A C 1
ATOM 1679 O O . GLU A 1 218 ? 3.340 -8.460 14.568 1.00 93.31 218 GLU A O 1
ATOM 1684 N N . CYS A 1 219 ? 1.509 -9.691 15.008 1.00 93.94 219 CYS A N 1
ATOM 1685 C CA . CYS A 1 219 ? 0.608 -8.556 15.142 1.00 93.94 219 CYS A CA 1
ATOM 1686 C C . CYS A 1 219 ? 0.407 -8.216 16.621 1.00 93.94 219 CYS A C 1
ATOM 1688 O O . CYS A 1 219 ? -0.150 -9.013 17.375 1.00 93.94 219 CYS A O 1
ATOM 1690 N N . ASP A 1 220 ? 0.758 -6.995 17.007 1.00 95.12 220 ASP A N 1
ATOM 1691 C CA . ASP A 1 220 ? 0.354 -6.407 18.280 1.00 95.12 220 ASP A CA 1
ATOM 1692 C C . ASP A 1 220 ? -1.029 -5.766 18.126 1.00 95.12 220 ASP A C 1
ATOM 1694 O O . ASP A 1 220 ? -1.150 -4.700 17.527 1.00 95.12 220 ASP A O 1
ATOM 1698 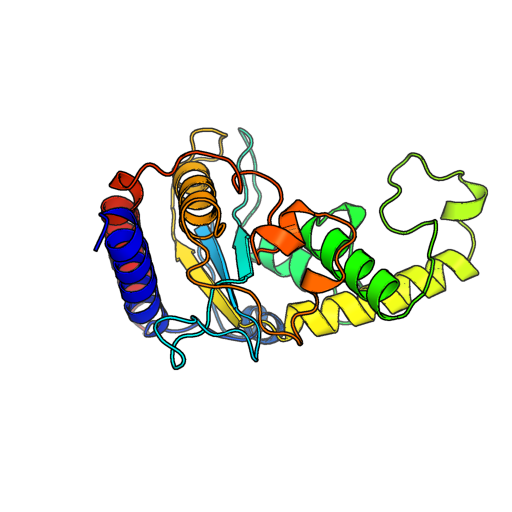N N . LEU A 1 221 ? -2.074 -6.401 18.673 1.00 95.38 221 LEU A N 1
ATOM 1699 C CA . LEU A 1 221 ? -3.466 -5.934 18.584 1.00 95.38 221 LEU A CA 1
ATOM 1700 C C . LEU A 1 221 ? -3.739 -4.608 19.325 1.00 95.38 221 LEU A C 1
ATOM 1702 O O . LEU A 1 221 ? -4.794 -4.010 19.097 1.00 95.38 221 LEU A O 1
ATOM 1706 N N . GLN A 1 222 ? -2.811 -4.105 20.152 1.00 96.06 222 GLN A N 1
ATOM 1707 C CA . GLN A 1 222 ? -2.946 -2.789 20.799 1.00 96.06 222 GLN A CA 1
ATOM 1708 C C . GLN A 1 222 ? -2.916 -1.628 19.796 1.00 96.06 222 GLN A C 1
ATOM 1710 O O . GLN A 1 222 ? -3.349 -0.521 20.120 1.00 96.06 222 GLN A O 1
ATOM 1715 N N . PHE A 1 223 ? -2.517 -1.879 18.544 1.00 97.50 223 PHE A N 1
ATOM 1716 C CA . PHE A 1 223 ? -2.622 -0.878 17.486 1.00 97.50 223 PHE A CA 1
ATOM 1717 C C . PHE A 1 223 ? -4.068 -0.517 17.121 1.00 97.50 223 PHE A C 1
ATOM 1719 O O . PHE A 1 223 ? -4.294 0.567 16.587 1.00 97.50 223 PHE A O 1
ATOM 1726 N N . LEU A 1 224 ? -5.052 -1.386 17.397 1.00 98.38 224 LEU A N 1
ATOM 1727 C CA . LEU A 1 224 ? -6.453 -1.153 17.025 1.00 98.38 224 LEU A CA 1
ATOM 1728 C C . LEU A 1 224 ? -7.081 0.026 17.790 1.00 98.38 224 LEU A C 1
ATOM 1730 O O . LEU A 1 224 ? -7.652 0.893 17.129 1.00 98.38 224 LEU A O 1
ATOM 1734 N N . PRO A 1 225 ? -6.954 0.134 19.131 1.00 98.19 225 PRO A N 1
ATOM 1735 C CA . PRO A 1 225 ? -7.311 1.356 19.855 1.00 98.19 225 PRO A CA 1
ATOM 1736 C C . PRO A 1 225 ? -6.625 2.617 19.313 1.00 98.19 225 PRO A C 1
ATOM 1738 O O . PRO A 1 225 ? -7.264 3.656 19.170 1.00 98.19 225 PRO A O 1
ATOM 1741 N N . THR A 1 226 ? -5.338 2.540 18.961 1.00 97.50 226 THR A N 1
ATOM 1742 C CA . THR A 1 226 ? -4.619 3.691 18.396 1.00 97.50 226 THR A CA 1
ATOM 1743 C C . THR A 1 226 ? -5.159 4.089 17.024 1.00 97.50 226 THR A C 1
ATOM 1745 O O . THR A 1 226 ? -5.369 5.272 16.759 1.00 97.50 226 THR A O 1
ATOM 1748 N N . LEU A 1 227 ? -5.420 3.108 16.156 1.00 98.31 227 LEU A N 1
ATOM 1749 C CA . LEU A 1 227 ? -6.032 3.328 14.850 1.00 98.31 227 LEU A CA 1
ATOM 1750 C C . LEU A 1 227 ? -7.426 3.942 14.994 1.00 98.31 227 LEU A C 1
ATOM 1752 O O . LEU A 1 227 ? -7.768 4.842 14.238 1.00 98.31 227 LEU A O 1
ATOM 1756 N N . GLU A 1 228 ? -8.212 3.493 15.970 1.00 98.38 228 GLU A N 1
ATOM 1757 C CA . GLU A 1 228 ? -9.537 4.039 16.250 1.00 98.38 228 GLU A CA 1
ATOM 1758 C C . GLU A 1 228 ? -9.492 5.532 16.591 1.00 98.38 228 GLU A C 1
ATOM 1760 O O . GLU A 1 228 ? -10.225 6.311 15.979 1.00 98.38 228 GLU A O 1
ATOM 1765 N N . SER A 1 229 ? -8.588 5.951 17.482 1.00 97.25 229 SER A N 1
ATOM 1766 C CA . SER A 1 229 ? -8.390 7.371 17.797 1.00 97.25 229 SER A CA 1
ATOM 1767 C C . SER A 1 229 ? -8.001 8.188 16.561 1.00 97.25 229 SER A C 1
ATOM 1769 O O . SER A 1 229 ? -8.504 9.292 16.363 1.00 97.25 229 SER A O 1
ATOM 1771 N N . LEU A 1 230 ? -7.148 7.641 15.690 1.00 97.12 230 LEU A N 1
ATOM 1772 C CA . LEU A 1 230 ? -6.720 8.315 14.459 1.00 97.12 230 LEU A CA 1
ATOM 1773 C C . LEU A 1 230 ? -7.820 8.364 13.392 1.00 97.12 230 LEU A C 1
ATOM 1775 O O . LEU A 1 230 ? -7.897 9.337 12.644 1.00 97.12 230 LEU A O 1
ATOM 1779 N N . VAL A 1 231 ? -8.68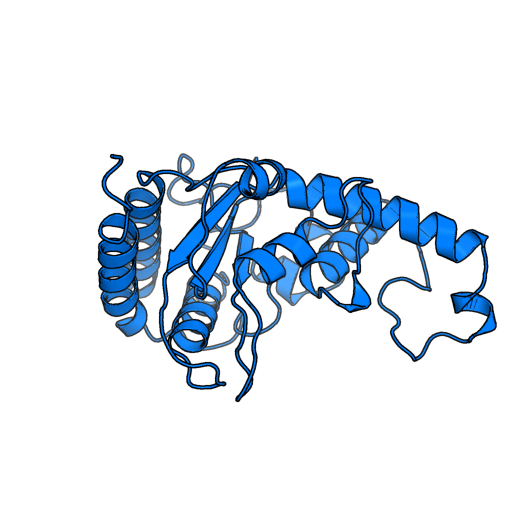9 7.351 13.324 1.00 97.19 231 VAL A N 1
ATOM 1780 C CA . VAL A 1 231 ? -9.891 7.375 12.478 1.00 97.19 231 VAL A CA 1
ATOM 1781 C C . VAL A 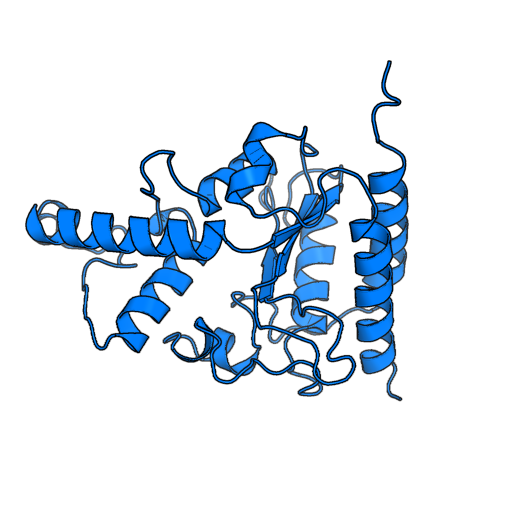1 231 ? -10.849 8.459 12.959 1.00 97.19 231 VAL A C 1
ATOM 1783 O O . VAL A 1 231 ? -11.374 9.190 12.127 1.00 97.19 231 VAL A O 1
ATOM 1786 N N . THR A 1 232 ? -11.051 8.606 14.271 1.00 95.88 232 THR A N 1
ATOM 1787 C CA . THR A 1 232 ? -11.849 9.709 14.828 1.00 95.88 232 THR A CA 1
ATOM 1788 C C . THR A 1 232 ? -11.237 11.062 14.465 1.00 95.88 232 THR A C 1
ATOM 1790 O O . THR A 1 232 ? -11.911 11.857 13.818 1.00 95.88 232 THR A O 1
ATOM 1793 N N . LEU A 1 233 ? -9.942 11.267 14.736 1.00 93.69 233 LEU A N 1
ATOM 1794 C CA . LEU A 1 233 ? -9.227 12.501 14.388 1.00 93.69 233 LEU A CA 1
ATOM 1795 C C . LEU A 1 233 ? -9.349 12.836 12.895 1.00 93.69 233 LEU A C 1
ATOM 1797 O O . LEU A 1 233 ? -9.659 13.961 12.533 1.00 93.69 233 LEU A O 1
ATOM 1801 N N . THR A 1 234 ? -9.144 11.852 12.018 1.00 93.62 234 THR A N 1
ATOM 1802 C CA . THR A 1 234 ? -9.197 12.049 10.559 1.00 93.62 234 THR A CA 1
ATOM 1803 C C . THR A 1 234 ? -10.559 12.556 10.081 1.00 93.62 234 THR A C 1
ATOM 1805 O O . THR A 1 234 ? -10.624 13.263 9.082 1.00 93.62 234 THR A O 1
ATOM 1808 N N . ARG A 1 235 ? -11.636 12.186 10.780 1.00 92.00 235 ARG A N 1
ATOM 1809 C CA . ARG A 1 235 ? -13.007 12.621 10.482 1.00 92.00 235 ARG A CA 1
ATOM 1810 C C . ARG A 1 235 ? -13.340 13.981 11.108 1.00 92.00 235 ARG A C 1
ATOM 1812 O O . ARG A 1 235 ? -14.286 14.626 10.683 1.00 92.00 235 ARG A O 1
ATOM 1819 N N . GLU A 1 236 ? -12.609 14.391 12.143 1.00 84.88 236 GLU A N 1
ATOM 1820 C CA . GLU A 1 236 ? -12.829 15.651 12.868 1.00 84.88 236 GLU A CA 1
ATOM 1821 C C . GLU A 1 236 ? -11.981 16.810 12.330 1.00 84.88 236 GLU A C 1
ATOM 1823 O O . GLU A 1 236 ? -12.451 17.944 12.319 1.00 84.88 236 GLU A O 1
ATOM 1828 N N . ASP A 1 237 ? -10.765 16.534 11.844 1.00 69.62 237 ASP A N 1
ATOM 1829 C CA . ASP A 1 237 ? -9.801 17.513 11.298 1.00 69.62 237 ASP A CA 1
ATOM 1830 C C . ASP A 1 237 ? -10.197 18.019 9.888 1.00 69.62 237 ASP A C 1
ATOM 1832 O O . ASP A 1 237 ? -9.388 18.521 9.103 1.00 69.62 237 ASP A O 1
ATOM 1836 N N . GLU A 1 238 ? -11.477 17.866 9.546 1.00 60.03 238 GLU A N 1
ATOM 1837 C CA . GLU A 1 238 ? -12.083 18.377 8.329 1.00 60.03 238 GLU A CA 1
ATOM 1838 C C . GLU A 1 238 ? -12.207 19.908 8.424 1.00 60.03 238 GLU A C 1
ATOM 1840 O O . GLU A 1 238 ? -12.724 20.437 9.416 1.00 60.03 238 GLU A O 1
ATOM 1845 N N . PRO A 1 239 ? -11.796 20.671 7.392 1.00 47.06 239 PRO A N 1
ATOM 1846 C CA . PRO A 1 239 ? -12.167 22.071 7.319 1.00 47.06 239 PRO A CA 1
ATOM 1847 C C . PRO A 1 239 ? -13.692 22.127 7.267 1.00 47.06 239 PRO A C 1
ATOM 1849 O O . PRO A 1 239 ? -14.290 21.723 6.267 1.00 47.06 239 PRO A O 1
ATOM 1852 N N . ARG A 1 240 ? -14.328 22.642 8.329 1.00 38.19 240 ARG A N 1
ATOM 1853 C CA . ARG A 1 240 ? -15.726 23.079 8.256 1.00 38.19 240 ARG A CA 1
ATOM 1854 C C . ARG A 1 240 ? -15.822 23.973 7.030 1.00 38.19 240 ARG A C 1
ATOM 1856 O O . ARG A 1 240 ? -15.150 25.005 6.976 1.00 38.19 240 ARG A O 1
ATOM 1863 N N . SER A 1 241 ? -16.561 23.520 6.022 1.00 37.03 241 SER A N 1
ATOM 1864 C CA . SER A 1 241 ? -16.756 24.280 4.796 1.00 37.03 241 SER A CA 1
ATOM 1865 C C . SER A 1 241 ? -17.253 25.672 5.190 1.00 37.03 241 SER A C 1
ATOM 1867 O O . SER A 1 241 ? -18.229 25.784 5.932 1.00 37.03 241 SER A O 1
ATOM 1869 N N . LYS A 1 242 ? -16.508 26.706 4.791 1.00 33.00 242 LYS A N 1
ATOM 1870 C CA . LYS A 1 242 ? -17.033 28.072 4.772 1.00 33.00 242 LYS A CA 1
ATOM 1871 C C . LYS A 1 242 ? -18.030 28.197 3.635 1.00 33.00 242 LYS A C 1
ATOM 1873 O O . LYS A 1 242 ? -17.766 27.573 2.582 1.00 33.00 242 LYS A O 1
#

Sequence (242 aa):
MSAFVQGVDRFYSLLARLSTAPGQGLRLRQLKERFVLPRRGVYFFMESGEFRVTHPEIRRIVRIGTHAVSAGSKSLLGARLGAHLGTRTGGGNHRGSIFRLHVGAALLARDGLSLPSWGVGSALPPQVRGNPVALAAEAELERRVSAHIGEMTVLWVAVPDEPGP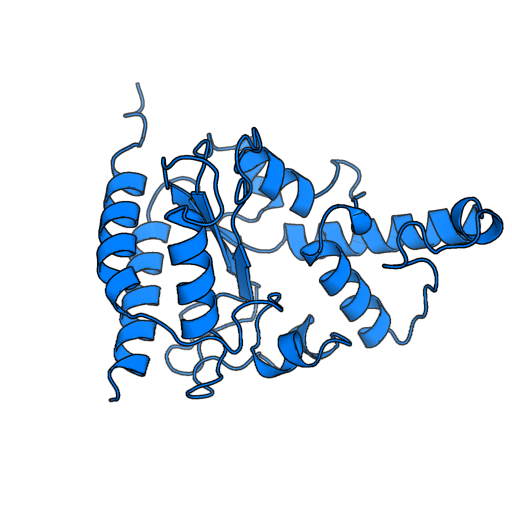LSMRAYIERNTIALLSNKLAPLDVSSSGWLGRFSPRAEIRHSALWNLRHVQDECDLQFLPTLESLVTLTREDEPRSK

Solvent-accessible surface area (backbone atoms only — not comparable to full-atom values): 13322 Å² total; per-residue (Å²): 130,58,74,64,60,54,48,50,54,50,51,52,53,48,48,55,59,46,47,72,36,89,82,34,57,40,32,49,70,59,44,83,81,75,53,88,68,54,63,35,33,38,37,38,30,30,48,88,86,32,36,24,66,90,43,71,88,42,70,31,72,34,34,68,45,66,70,30,50,44,71,86,46,84,63,37,41,59,58,53,56,41,53,60,39,33,47,96,89,25,35,59,47,42,90,85,22,70,60,47,34,48,51,39,48,11,52,28,52,66,70,75,51,85,60,89,69,68,84,47,64,92,81,48,57,68,74,60,69,68,29,68,68,55,48,52,52,50,46,52,46,27,28,53,35,15,55,57,51,22,63,22,26,33,38,73,37,47,39,94,64,69,45,17,73,87,16,64,48,48,56,49,37,40,28,52,36,20,66,58,12,32,72,92,53,76,55,52,57,65,47,94,83,43,62,52,68,37,28,87,47,63,53,24,44,66,19,38,24,73,43,71,73,37,38,83,47,80,54,62,71,73,50,52,66,56,49,48,55,30,42,52,46,50,62,63,75,53,78,77,82,126

Foldseek 3Di:
DDPLVVLVVLVLVLVVLLQPFPLAQDQLLCNVPGDDDAFWWKKWWFAPPFAWPVGRVHTDTAEIDTDLAAAPDNHGPNNLSDQQLADPVQAHDCVVPVLLLQLLQLVCLVVVHDLPPRPPHPVDDPCLVPDPVSVVVNRVSSSVSNVRSRRITMGIFDQPFHRHNPGLRVLLRLQVLCSQQCPVHVRRAGDPPDSQCSGPDPSCNRRSHSDNPNSPPDHDSVNSVVSSVRSVVRRVVDPPDD

Mean predicted aligned error: 4.92 Å

pLDDT: mean 90.81, std 10.82, range [33.0, 98.69]

Radius of gyration: 18.1 Å; Cα contacts (8 Å, |Δi|>4): 402; chains: 1; bounding box: 44×46×49 Å

Secondary structure (DSSP, 8-state):
--HHHHHHHHHHHHHHHHHTSTT-SEEHHHHTTT----SSEEEEEEEEEEE-SS-TTSEEEEEEE----STT----HHHHHHHHH--TTS---GGG-HHHHHHHHHHHHHTT---TTTT--TTS-HHHHT-HHHHHHHHHHHHHHHHHHHHSEEEEEE--PPSSTT-HHHHHHHHHHHHHSSSS--SSPPPTT-GGGG-S-HHHHHHSSS--TTTTSPP-TTHHHHHHHHHHHHHHSS----